Protein 8YNX (pdb70)

Organism: Helicobacter pylori (strain G27) (NCBI:txid563041)

B-factor: mean 69.64, std 24.2, range [38.06, 160.97]

Structure (mmCIF, N/CA/C/O backbone):
data_8YNX
#
_entry.id   8YNX
#
_cell.length_a   112.621
_cell.length_b   112.621
_cell.length_c   128.204
_cell.angle_alpha   90.000
_cell.angle_beta   90.000
_cell.angle_gamma   90.000
#
_symmetry.space_group_name_H-M   'P 41 21 2'
#
loop_
_entity.id
_entity.type
_entity.pdbx_description
1 polymer 'Cag pathogenicity island protein 3'
2 polymer 'Cag pathogenicity island protein T'
3 water water
#
loop_
_atom_site.group_PDB
_atom_site.id
_atom_site.type_symbol
_atom_site.label_atom_id
_atom_site.label_alt_id
_atom_site.label_comp_id
_atom_site.label_asym_id
_atom_site.label_entity_id
_atom_site.label_seq_id
_atom_site.pdbx_PDB_ins_code
_atom_site.Cartn_x
_atom_site.Cartn_y
_atom_site.Cartn_z
_atom_site.occupancy
_atom_site.B_iso_or_equiv
_atom_site.auth_seq_id
_atom_site.auth_comp_id
_atom_site.auth_asym_id
_atom_site.auth_atom_id
_atom_site.pdbx_PDB_model_num
ATOM 1 N N . GLN A 1 40 ? 42.46613 2.99169 24.95132 1.000 123.70620 57 GLN A N 1
ATOM 2 C CA . GLN A 1 40 ? 41.12645 3.42236 25.35605 1.000 124.56795 57 GLN A CA 1
ATOM 3 C C . GLN A 1 40 ? 40.19566 2.25108 25.70553 1.000 114.78376 57 GLN A C 1
ATOM 4 O O . GLN A 1 40 ? 39.56802 2.25793 26.76493 1.000 113.65507 57 GLN A O 1
ATOM 10 N N . ILE A 1 41 ? 40.08862 1.26040 24.82587 1.000 107.75857 58 ILE A N 1
ATOM 11 C CA . ILE A 1 41 ? 39.28079 0.06697 25.07057 1.000 104.35235 58 ILE A CA 1
ATOM 12 C C . ILE A 1 41 ? 40.21322 -1.05746 25.50633 1.000 101.23102 58 ILE A C 1
ATOM 13 O O . ILE A 1 41 ? 41.08583 -1.46102 24.71394 1.000 99.93680 58 ILE A O 1
ATOM 18 N N . PRO A 1 42 ? 40.08222 -1.58479 26.72529 1.000 95.55005 59 PRO A N 1
ATOM 19 C CA . PRO A 1 42 ? 40.90632 -2.72705 27.12963 1.000 93.75044 59 PRO A CA 1
ATOM 20 C C . PRO A 1 42 ? 40.84331 -3.83604 26.09004 1.000 91.60271 59 PRO A C 1
ATOM 21 O O . PRO A 1 42 ? 39.86500 -3.97023 25.35804 1.000 88.53534 59 PRO A O 1
ATOM 25 N N . ASP A 1 43 ? 41.91551 -4.62210 26.01216 1.000 101.74992 60 ASP A N 1
ATOM 26 C CA . ASP A 1 43 ? 42.02944 -5.56648 24.90828 1.000 99.22853 60 ASP A CA 1
ATOM 27 C C . ASP A 1 43 ? 41.06100 -6.73696 25.04589 1.000 97.07675 60 ASP A C 1
ATOM 28 O O . ASP A 1 43 ? 40.58569 -7.25350 24.03047 1.000 95.25188 60 ASP A O 1
ATOM 33 N N . HIS A 1 44 ? 40.73712 -7.16996 26.26919 1.000 87.09707 61 HIS A N 1
ATOM 34 C CA . HIS A 1 44 ? 39.76671 -8.25441 26.36796 1.000 82.14613 61 HIS A CA 1
ATOM 35 C C . HIS A 1 44 ? 38.34408 -7.77840 26.13645 1.000 80.92698 61 HIS A C 1
ATOM 36 O O . HIS A 1 44 ? 37.45260 -8.61282 25.94075 1.000 80.87511 61 HIS A O 1
ATOM 43 N N . LYS A 1 45 ? 38.11144 -6.47057 26.12527 1.000 78.24203 62 LYS A N 1
ATOM 44 C CA . LYS A 1 45 ? 36.77766 -5.95220 25.87660 1.000 73.22035 62 LYS A CA 1
ATOM 45 C C . LYS A 1 45 ? 36.52146 -5.65967 24.40099 1.000 72.14462 62 LYS A C 1
ATOM 46 O O . LYS A 1 45 ? 35.37228 -5.38792 24.03413 1.000 71.22594 62 LYS A O 1
ATOM 52 N N . LYS A 1 46 ? 37.55166 -5.71494 23.55187 1.000 71.27287 63 LYS A N 1
ATOM 53 C CA . LYS A 1 46 ? 37.35621 -5.50659 22.12882 1.000 66.03078 63 LYS A CA 1
ATOM 54 C C . LYS A 1 46 ? 36.52672 -6.64520 21.54557 1.000 65.17420 63 LYS A C 1
ATOM 55 O O . LYS A 1 46 ? 36.68237 -7.80112 21.95144 1.000 66.32413 63 LYS A O 1
ATOM 61 N N . PRO A 1 47 ? 35.65959 -6.35142 20.57154 1.000 63.09157 64 PRO A N 1
ATOM 62 C CA . PRO A 1 47 ? 34.83375 -7.41037 19.97781 1.000 63.78250 64 PRO A CA 1
ATOM 63 C C . PRO A 1 47 ? 35.71318 -8.42155 19.26512 1.000 66.13277 64 PRO A C 1
ATOM 64 O O . PRO A 1 47 ? 36.74744 -8.07655 18.69050 1.000 71.05889 64 PRO A O 1
ATOM 68 N N . GLN A 1 48 ? 35.29944 -9.68104 19.29025 1.000 61.17275 65 GLN A N 1
ATOM 69 C CA . GLN A 1 48 ? 36.17208 -10.71666 18.76745 1.000 65.65914 65 GLN A CA 1
ATOM 70 C C . GLN A 1 48 ? 35.37514 -11.79091 18.03881 1.000 69.54017 65 GLN A C 1
ATOM 71 O O . GLN A 1 48 ? 34.23228 -12.10207 18.39983 1.000 66.20890 65 GLN A O 1
ATOM 77 N N . TYR A 1 49 ? 36.00366 -12.35793 17.00509 1.000 70.96401 66 TYR A N 1
ATOM 78 C CA . TYR A 1 49 ? 35.47007 -13.51734 16.30591 1.000 73.84472 66 TYR A CA 1
ATOM 79 C C . TYR A 1 49 ? 36.03479 -14.78138 16.94873 1.000 77.95373 66 TYR A C 1
ATOM 80 O O . TYR A 1 49 ? 37.10657 -14.75579 17.55975 1.000 81.24414 66 TYR A O 1
ATOM 89 N N . ALA A 1 50 ? 35.32257 -15.89643 16.79785 1.000 77.58098 67 ALA A N 1
ATOM 90 C CA . ALA A 1 50 ? 35.74596 -17.09888 17.50154 1.000 87.15901 67 ALA A CA 1
ATOM 91 C C . ALA A 1 50 ? 35.11530 -18.32533 16.86068 1.000 96.83403 67 ALA A C 1
ATOM 92 O O . ALA A 1 50 ? 33.88472 -18.41584 16.78721 1.000 94.58327 67 ALA A O 1
ATOM 94 N N . SER A 1 51 ? 35.95416 -19.27755 16.43325 1.000 100.38123 68 SER A N 1
ATOM 95 C CA . SER A 1 51 ? 35.49437 -20.39645 15.60465 1.000 105.76868 68 SER A CA 1
ATOM 96 C C . SER A 1 51 ? 34.59671 -21.31564 16.42554 1.000 112.19555 68 SER A C 1
ATOM 97 O O . SER A 1 51 ? 35.06397 -22.11860 17.23730 1.000 111.74839 68 SER A O 1
ATOM 100 N N . VAL A 1 52 ? 33.28775 -21.22298 16.17858 1.000 110.25788 69 VAL A N 1
ATOM 101 C CA . VAL A 1 52 ? 32.30744 -21.94753 16.97840 1.000 107.68463 69 VAL A CA 1
ATOM 102 C C . VAL A 1 52 ? 32.12923 -23.38753 16.54794 1.000 117.45734 69 VAL A C 1
ATOM 103 O O . VAL A 1 52 ? 31.28785 -24.09094 17.11786 1.000 118.90756 69 VAL A O 1
ATOM 107 N N . ASP A 1 53 ? 32.87901 -23.84663 15.56194 1.000 133.99334 70 ASP A N 1
ATOM 108 C CA . ASP A 1 53 ? 32.67732 -25.16996 14.99008 1.000 140.16126 70 ASP A CA 1
ATOM 109 C C . ASP A 1 53 ? 33.80208 -25.40815 13.99907 1.000 143.69431 70 ASP A C 1
ATOM 110 O O . ASP A 1 53 ? 34.68660 -24.56345 13.81837 1.000 139.90833 70 ASP A O 1
ATOM 115 N N . ASP A 1 54 ? 33.76422 -26.57275 13.35752 1.000 143.19029 71 ASP A N 1
ATOM 116 C CA . ASP A 1 54 ? 34.66830 -26.81044 12.24318 1.000 142.50688 71 ASP A CA 1
ATOM 117 C C . ASP A 1 54 ? 34.25591 -26.06533 10.97097 1.000 144.30935 71 ASP A C 1
ATOM 118 O O . ASP A 1 54 ? 34.98168 -26.15036 9.97108 1.000 144.07766 71 ASP A O 1
ATOM 123 N N . THR A 1 55 ? 33.13526 -25.33765 10.97788 1.000 141.51628 72 THR A N 1
ATOM 124 C CA . THR A 1 55 ? 32.80966 -24.46307 9.85706 1.000 133.50386 72 THR A CA 1
ATOM 125 C C . THR A 1 55 ? 33.81655 -23.32697 9.77239 1.000 126.08467 72 THR A C 1
ATOM 126 O O . THR A 1 55 ? 34.38919 -22.89482 10.77803 1.000 125.16358 72 THR A O 1
ATOM 130 N N . LYS A 1 56 ? 34.03373 -22.85040 8.54680 1.000 120.76417 73 LYS A N 1
ATOM 131 C CA . LYS A 1 56 ? 34.82201 -21.64600 8.34606 1.000 117.20781 73 LYS A CA 1
ATOM 132 C C . LYS A 1 56 ? 34.13893 -20.39764 8.91462 1.000 112.58788 73 LYS A C 1
ATOM 133 O O . LYS A 1 56 ? 34.82736 -19.41591 9.21785 1.000 105.49365 73 LYS A O 1
ATOM 139 N N . THR A 1 57 ? 32.81550 -20.41544 9.09705 1.000 111.97542 74 THR A N 1
ATOM 140 C CA . THR A 1 57 ? 32.08888 -19.24309 9.59064 1.000 106.17874 74 THR A CA 1
ATOM 141 C C . THR A 1 57 ? 32.30657 -19.09704 11.09488 1.000 97.65673 74 THR A C 1
ATOM 142 O O . THR A 1 57 ? 31.80141 -19.90030 11.88837 1.000 101.47074 74 THR A O 1
ATOM 146 N N . GLN A 1 58 ? 33.05870 -18.07441 11.48371 1.000 87.99716 75 GLN A N 1
ATOM 147 C CA . GLN A 1 58 ? 33.29217 -17.74927 12.88034 1.000 85.47523 75 GLN A CA 1
ATOM 148 C C . GLN A 1 58 ? 32.13010 -16.90132 13.39324 1.000 81.49196 75 GLN A C 1
ATOM 149 O O . GLN A 1 58 ? 31.34265 -16.36379 12.61288 1.000 85.37439 75 GLN A O 1
ATOM 155 N N . ALA A 1 59 ? 32.00907 -16.78458 14.71249 1.000 80.31549 76 ALA A N 1
ATOM 156 C CA . ALA A 1 59 ? 30.91504 -16.01522 15.28748 1.000 72.47571 76 ALA A CA 1
ATOM 157 C C . ALA A 1 59 ? 31.44515 -14.77895 16.00653 1.000 69.42551 76 ALA A C 1
ATOM 158 O O . ALA A 1 59 ? 32.54104 -14.78805 16.56865 1.000 71.90903 76 ALA A O 1
ATOM 160 N N . LEU A 1 60 ? 30.66336 -13.70432 15.96874 1.000 63.50741 77 LEU A N 1
ATOM 161 C CA . LEU A 1 60 ? 31.08099 -12.43445 16.54266 1.000 63.43327 77 LEU A CA 1
ATOM 162 C C . LEU A 1 60 ? 30.67278 -12.36534 18.01057 1.000 61.39071 77 LEU A C 1
ATOM 163 O O . LEU A 1 60 ? 29.49212 -12.50688 18.33868 1.000 57.34351 77 LEU A O 1
ATOM 168 N N . PHE A 1 61 ? 31.63774 -12.12301 18.89001 1.000 58.70492 78 PHE A N 1
ATOM 169 C CA . PHE A 1 61 ? 31.35430 -11.92299 20.30545 1.000 58.83786 78 PHE A CA 1
ATOM 170 C C . PHE A 1 61 ? 31.64251 -10.47360 20.69128 1.000 62.00193 78 PHE A C 1
ATOM 171 O O . PHE A 1 61 ? 32.80398 -10.06635 20.77370 1.000 62.50360 78 PHE A O 1
ATOM 179 N N . ASP A 1 62 ? 30.58340 -9.69637 20.93005 1.000 60.22657 79 ASP A N 1
ATOM 180 C CA . ASP A 1 62 ? 30.73148 -8.34742 21.45887 1.000 57.01361 79 ASP A CA 1
ATOM 181 C C . ASP A 1 62 ? 30.10909 -8.27326 22.85072 1.000 57.22674 79 ASP A C 1
ATOM 182 O O . ASP A 1 62 ? 29.09526 -7.59842 23.05777 1.000 55.92298 79 ASP A O 1
ATOM 187 N N . ILE A 1 63 ? 30.70057 -8.98098 23.81628 1.000 60.47959 80 ILE A N 1
ATOM 188 C CA . ILE A 1 63 ? 30.04823 -9.11299 25.11374 1.000 56.45685 80 ILE A CA 1
ATOM 189 C C . ILE A 1 63 ? 30.07852 -7.81531 25.89049 1.000 56.42363 80 ILE A C 1
ATOM 190 O O . ILE A 1 63 ? 29.25642 -7.62168 26.79138 1.000 55.80915 80 ILE A O 1
ATOM 195 N N . TYR A 1 64 ? 30.96551 -6.89053 25.53172 1.000 60.02967 81 TYR A N 1
ATOM 196 C CA . TYR A 1 64 ? 31.20403 -5.70893 26.34608 1.000 61.25134 81 TYR A CA 1
ATOM 197 C C . TYR A 1 64 ? 30.59878 -4.43717 25.76421 1.000 57.23308 81 TYR A C 1
ATOM 198 O O . TYR A 1 64 ? 30.89522 -3.34667 26.25908 1.000 57.53375 81 TYR A O 1
ATOM 207 N N . ASP A 1 65 ? 29.74892 -4.55685 24.74520 1.000 60.67741 82 ASP A N 1
ATOM 208 C CA . ASP A 1 65 ? 29.19426 -3.43416 23.97952 1.000 58.91956 82 ASP A CA 1
ATOM 209 C C . ASP A 1 65 ? 30.28712 -2.45277 23.55615 1.000 61.01199 82 ASP A C 1
ATOM 210 O O . ASP A 1 65 ? 30.28197 -1.28352 23.93100 1.000 63.05730 82 ASP A O 1
ATOM 215 N N . THR A 1 66 ? 31.24328 -2.94599 22.76419 1.000 59.44327 83 THR A N 1
ATOM 216 C CA . THR A 1 66 ? 32.33391 -2.10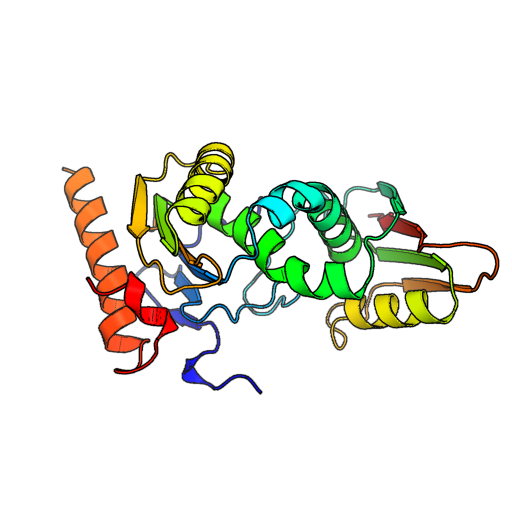485 22.29508 1.000 58.44208 83 THR A CA 1
ATOM 217 C C . THR A 1 66 ? 32.51710 -2.13643 20.78917 1.000 61.19883 83 THR A C 1
ATOM 218 O O . THR A 1 66 ? 33.42620 -1.46442 20.28274 1.000 61.57650 83 THR A O 1
ATOM 222 N N . LEU A 1 67 ? 31.68205 -2.87935 20.06108 1.000 56.23118 84 LEU A N 1
ATOM 223 C CA . LEU A 1 67 ? 31.67783 -2.80651 18.60404 1.000 57.13750 84 LEU A CA 1
ATOM 224 C C . LEU A 1 67 ? 31.09389 -1.47469 18.18004 1.000 53.39930 84 LEU A C 1
ATOM 225 O O . LEU A 1 67 ? 29.88494 -1.25702 18.30277 1.000 53.70845 84 LEU A O 1
ATOM 230 N N . ASN A 1 68 ? 31.93641 -0.58722 17.66973 1.000 54.92289 85 ASN A N 1
ATOM 231 C CA . ASN A 1 68 ? 31.43633 0.67409 17.15116 1.000 54.99220 85 ASN A CA 1
ATOM 232 C C . ASN A 1 68 ? 30.81308 0.46530 15.78408 1.000 54.85441 85 ASN A C 1
ATOM 233 O O . ASN A 1 68 ? 31.33116 -0.27279 14.94360 1.000 57.93434 85 ASN A O 1
ATOM 238 N N . VAL A 1 69 ? 29.69270 1.13356 15.57173 1.000 54.05589 86 VAL A N 1
ATOM 239 C CA . VAL A 1 69 ? 28.89201 0.90330 14.38437 1.000 52.58331 86 VAL A CA 1
ATOM 240 C C . VAL A 1 69 ? 29.60264 1.39752 13.12900 1.000 59.18192 86 VAL A C 1
ATOM 241 O O . VAL A 1 69 ? 29.55725 0.74833 12.07542 1.000 60.93068 86 VAL A O 1
ATOM 245 N N . ASN A 1 70 ? 30.29353 2.53388 13.22368 1.000 61.45420 87 ASN A N 1
ATOM 246 C CA . ASN A 1 70 ? 31.03211 3.09635 12.09785 1.000 61.65120 87 ASN A CA 1
ATOM 247 C C . ASN A 1 70 ? 32.25324 2.26973 11.71017 1.000 65.91507 87 ASN A C 1
ATOM 248 O O . ASN A 1 70 ? 32.81037 2.48525 10.62510 1.000 72.46011 87 ASN A O 1
ATOM 253 N N . ASP A 1 71 ? 32.63954 1.30778 12.54688 1.000 70.12345 88 ASP A N 1
ATOM 254 C CA . ASP A 1 71 ? 33.82142 0.47106 12.34893 1.000 72.78940 88 ASP A CA 1
ATOM 255 C C . ASP A 1 71 ? 33.57358 -0.59504 11.28903 1.000 76.27915 88 ASP A C 1
ATOM 256 O O . ASP A 1 71 ? 32.70868 -1.46391 11.46790 1.000 76.04533 88 ASP A O 1
ATOM 261 N N . LYS A 1 72 ? 34.36226 -0.55893 10.20950 1.000 77.69147 89 LYS A N 1
ATOM 262 C CA . LYS A 1 72 ? 34.23713 -1.54576 9.14384 1.000 79.38739 89 LYS A CA 1
ATOM 263 C C . LYS A 1 72 ? 35.08611 -2.79204 9.38350 1.000 83.11501 89 LYS A C 1
ATOM 264 O O . LYS A 1 72 ? 35.01289 -3.72570 8.57827 1.000 82.80324 89 LYS A O 1
ATOM 270 N N . SER A 1 73 ? 35.86680 -2.83594 10.47336 1.000 83.47761 90 SER A N 1
ATOM 271 C CA . SER A 1 73 ? 36.82671 -3.92162 10.69251 1.000 77.03450 90 SER A CA 1
ATOM 272 C C . SER A 1 73 ? 36.16038 -5.28366 10.61759 1.000 80.41806 90 SER A C 1
ATOM 273 O O . SER A 1 73 ? 36.66410 -6.19970 9.95717 1.000 86.43662 90 SER A O 1
ATOM 276 N N . PHE A 1 74 ? 35.03402 -5.44498 11.30486 1.000 81.30586 91 PHE A N 1
ATOM 277 C CA . PHE A 1 74 ? 34.43785 -6.76212 11.46723 1.000 79.52784 91 PHE A CA 1
ATOM 278 C C . PHE A 1 74 ? 33.40895 -7.08336 10.39790 1.000 81.80919 91 PHE A C 1
ATOM 279 O O . PHE A 1 74 ? 32.65372 -8.05088 10.55370 1.000 79.35589 91 PHE A O 1
ATOM 287 N N . GLY A 1 75 ? 33.36132 -6.30538 9.32409 1.000 80.67028 92 GLY A N 1
ATOM 288 C CA . GLY A 1 75 ? 32.40053 -6.51983 8.26726 1.000 74.96458 92 GLY A CA 1
ATOM 289 C C . GLY A 1 75 ? 31.24499 -5.54182 8.35069 1.000 75.79909 92 GLY A C 1
ATOM 290 O O . GLY A 1 75 ? 31.07781 -4.78681 9.31934 1.000 71.82456 92 GLY A O 1
ATOM 291 N N . ASP A 1 76 ? 30.43027 -5.58896 7.29525 1.000 72.87789 93 ASP A N 1
ATOM 292 C CA . ASP A 1 76 ? 29.33696 -4.64249 7.08022 1.000 75.70551 93 ASP A CA 1
ATOM 293 C C . ASP A 1 76 ? 28.08761 -5.14828 7.79903 1.000 77.26848 93 ASP A C 1
ATOM 294 O O . ASP A 1 76 ? 27.08606 -5.53697 7.19792 1.000 81.63095 93 ASP A O 1
ATOM 299 N N . TRP A 1 77 ? 28.17619 -5.14989 9.12940 1.000 71.98443 94 TRP A N 1
ATOM 300 C CA . TRP A 1 77 ? 27.04862 -5.58862 9.94559 1.000 69.48344 94 TRP A CA 1
ATOM 301 C C . TRP A 1 77 ? 25.89873 -4.60624 9.84255 1.000 70.86368 94 TRP A C 1
ATOM 302 O O . TRP A 1 77 ? 24.73977 -4.99134 9.65930 1.000 75.07711 94 TRP A O 1
ATOM 313 N N . PHE A 1 78 ? 26.21217 -3.33294 9.95629 1.000 68.86353 95 PHE A N 1
ATOM 314 C CA . PHE A 1 78 ? 25.23816 -2.26610 9.95651 1.000 71.81947 95 PHE A CA 1
ATOM 315 C C . PHE A 1 78 ? 25.29476 -1.59930 8.60354 1.000 75.21099 95 PHE A C 1
ATOM 316 O O . PHE A 1 78 ? 26.36327 -1.52636 7.99682 1.000 79.07489 95 PHE A O 1
ATOM 324 N N . GLY A 1 79 ? 24.14248 -1.16459 8.11026 1.000 89.65846 96 GLY A N 1
ATOM 325 C CA . GLY A 1 79 ? 24.05257 -0.67784 6.74622 1.000 93.44312 96 GLY A CA 1
ATOM 326 C C . GLY A 1 79 ? 23.86225 -1.78053 5.72048 1.000 94.64127 96 GLY A C 1
ATOM 327 O O . GLY A 1 79 ? 24.62637 -2.74112 5.68575 1.000 87.24771 96 GLY A O 1
ATOM 328 N N . ASN A 1 80 ? 22.84995 -1.64406 4.87142 1.000 113.79413 97 ASN A N 1
ATOM 329 C CA . ASN A 1 80 ? 22.52154 -2.66665 3.89385 1.000 121.88072 97 ASN A CA 1
ATOM 330 C C . ASN A 1 80 ? 23.33121 -2.44793 2.61459 1.000 115.93226 97 ASN A C 1
ATOM 331 O O . ASN A 1 80 ? 24.12508 -1.51119 2.50003 1.000 111.16481 97 ASN A O 1
ATOM 336 N N . SER A 1 81 ? 23.15295 -3.34129 1.64422 1.000 119.88481 98 SER A N 1
ATOM 337 C CA . SER A 1 81 ? 23.70758 -3.14138 0.31454 1.000 119.03457 98 SER A CA 1
ATOM 338 C C . SER A 1 81 ? 22.60907 -2.81022 -0.69766 1.000 124.14843 98 SER A C 1
ATOM 339 O O . SER A 1 81 ? 22.88720 -2.71011 -1.90267 1.000 117.64494 98 SER A O 1
ATOM 342 N N . ALA A 1 82 ? 21.36156 -2.61989 -0.21985 1.000 133.58475 99 ALA A N 1
ATOM 343 C CA . ALA A 1 82 ? 20.20656 -2.11826 -0.97348 1.000 131.97479 99 ALA A CA 1
ATOM 344 C C . ALA A 1 82 ? 20.26300 -0.61356 -1.21143 1.000 129.44056 99 ALA A C 1
ATOM 345 O O . ALA A 1 82 ? 19.34824 -0.05997 -1.83663 1.000 126.35690 99 ALA A O 1
ATOM 347 N N . LEU A 1 83 ? 21.29897 0.04661 -0.68802 1.000 118.89626 100 LEU A N 1
ATOM 348 C CA . LEU A 1 83 ? 21.59303 1.44327 -0.94703 1.000 103.51843 100 LEU A CA 1
ATOM 349 C C . LEU A 1 83 ? 23.01867 1.65195 -1.41066 1.000 102.07128 100 LEU A C 1
ATOM 350 O O . LEU A 1 83 ? 23.35264 2.76245 -1.82765 1.000 105.24335 100 LEU A O 1
ATOM 355 N N . LYS A 1 84 ? 23.86009 0.62140 -1.35117 1.000 105.42655 101 LYS A N 1
ATOM 356 C CA . LYS A 1 84 ? 25.29753 0.77089 -1.55097 1.000 110.26625 101 LYS A CA 1
ATOM 357 C C . LYS A 1 84 ? 25.62622 1.49070 -2.85424 1.000 113.86642 101 LYS A C 1
ATOM 358 O O . LYS A 1 84 ? 26.46217 2.40217 -2.87341 1.000 111.90903 101 LYS A O 1
ATOM 364 N N . ASP A 1 85 ? 24.96027 1.11935 -3.94863 1.000 122.52420 102 ASP A N 1
ATOM 365 C CA . ASP A 1 85 ? 25.21292 1.74708 -5.23974 1.000 123.29845 102 ASP A CA 1
ATOM 366 C C . ASP A 1 85 ? 23.95654 2.31629 -5.88155 1.000 122.18631 102 ASP A C 1
ATOM 367 O O . ASP A 1 85 ? 24.00832 2.74622 -7.04342 1.000 122.51907 102 ASP A O 1
ATOM 372 N N . LYS A 1 86 ? 22.83315 2.31083 -5.17149 1.000 109.21417 103 LYS A N 1
ATOM 373 C CA . LYS A 1 86 ? 21.66170 3.02535 -5.64271 1.000 97.44792 103 LYS A CA 1
ATOM 374 C C . LYS A 1 86 ? 21.99708 4.50408 -5.73981 1.000 87.90429 103 LYS A C 1
ATOM 375 O O . LYS A 1 86 ? 22.60051 5.07274 -4.82778 1.000 84.10841 103 LYS A O 1
ATOM 381 N N . THR A 1 87 ? 21.66111 5.10585 -6.87783 1.000 86.90705 104 THR A N 1
ATOM 382 C CA . THR A 1 87 ? 21.75399 6.55127 -7.04218 1.000 75.79768 104 THR A CA 1
ATOM 383 C C . THR A 1 87 ? 20.66216 7.23091 -6.23696 1.000 71.67717 104 THR A C 1
ATOM 384 O O . THR A 1 87 ? 19.47790 6.94250 -6.42865 1.000 74.58930 104 THR A O 1
ATOM 388 N N . TYR A 1 88 ? 21.04495 8.13171 -5.33590 1.000 70.12958 105 TYR A N 1
ATOM 389 C CA . TYR A 1 88 ? 20.04316 8.76932 -4.49820 1.000 62.81439 105 TYR A CA 1
ATOM 390 C C . TYR A 1 88 ? 20.49348 10.17365 -4.12206 1.000 61.50208 105 TYR A C 1
ATOM 391 O O . TYR A 1 88 ? 21.65944 10.54093 -4.28086 1.000 62.46815 105 TYR A O 1
ATOM 400 N N . LEU A 1 89 ? 19.52377 10.95291 -3.63671 1.000 57.22417 106 LEU A N 1
ATOM 401 C CA . LEU A 1 89 ? 19.66704 12.36356 -3.26588 1.000 51.28723 106 LEU A CA 1
ATOM 402 C C . LEU A 1 89 ? 18.61757 12.66300 -2.20529 1.000 51.92874 106 LEU A C 1
ATOM 403 O O . LEU A 1 89 ? 17.41834 12.70372 -2.51356 1.000 59.11789 106 LEU A O 1
ATOM 408 N N . TYR A 1 90 ? 19.04589 12.91099 -0.97708 1.000 48.80560 107 TYR A N 1
ATOM 409 C CA . TYR A 1 90 ? 18.08454 13.05653 0.09835 1.000 48.83405 107 TYR A CA 1
ATOM 410 C C . TYR A 1 90 ? 18.51468 14.19067 1.02085 1.000 49.37307 107 TYR A C 1
ATOM 411 O O . TYR A 1 90 ? 19.70854 14.45147 1.18241 1.000 49.86260 107 TYR A O 1
ATOM 420 N N . ALA A 1 91 ? 17.53427 14.90433 1.58156 1.000 54.58678 108 ALA A N 1
ATOM 421 C CA . ALA A 1 91 ? 17.80128 16.06108 2.43536 1.000 53.50901 108 ALA A CA 1
ATOM 422 C C . ALA A 1 91 ? 17.06803 15.90618 3.76072 1.000 55.47316 108 ALA A C 1
ATOM 423 O O . ALA A 1 91 ? 15.85704 15.63362 3.77572 1.000 57.76997 108 ALA A O 1
ATOM 425 N N . MET A 1 92 ? 17.79376 16.09715 4.86838 1.000 46.41118 109 MET A N 1
ATOM 426 C CA . MET A 1 92 ? 17.21151 15.85867 6.17504 1.000 44.66129 109 MET A CA 1
ATOM 427 C C . MET A 1 92 ? 17.76835 16.82831 7.20371 1.000 48.49264 109 MET A C 1
ATOM 428 O O . MET A 1 92 ? 18.89151 17.32100 7.08205 1.000 48.94234 109 MET A O 1
ATOM 433 N N . ASP A 1 93 ? 16.95907 17.07341 8.23052 1.000 55.70008 110 ASP A N 1
ATOM 434 C CA . ASP A 1 93 ? 17.36247 17.79606 9.42773 1.000 56.55140 110 ASP A CA 1
ATOM 435 C C . ASP A 1 93 ? 18.11848 16.87395 10.37694 1.000 58.54226 110 ASP A C 1
ATOM 436 O O . ASP A 1 93 ? 17.58314 15.85247 10.81712 1.000 58.41770 110 ASP A O 1
ATOM 441 N N . LEU A 1 94 ? 19.34870 17.23280 10.71227 1.000 53.33078 111 LEU A N 1
ATOM 442 C CA . LEU A 1 94 ? 20.11026 16.41892 11.64188 1.000 48.81600 111 LEU A CA 1
ATOM 443 C C . LEU A 1 94 ? 19.60478 16.63464 13.06414 1.000 54.28371 111 LEU A C 1
ATOM 444 O O . LEU A 1 94 ? 19.29024 17.75677 13.46875 1.000 56.69375 111 LEU A O 1
ATOM 449 N N . LEU A 1 95 ? 19.51756 15.54507 13.82186 1.000 55.97906 112 LEU A N 1
ATOM 450 C CA . LEU A 1 95 ? 19.30341 15.60439 15.26004 1.000 51.92511 112 LEU A CA 1
ATOM 451 C C . LEU A 1 95 ? 20.33911 16.49148 15.93117 1.000 54.75666 112 LEU A C 1
ATOM 452 O O . LEU A 1 95 ? 21.40989 16.72131 15.36742 1.000 55.22230 112 LEU A O 1
ATOM 457 N N . ASP A 1 96 ? 20.05534 16.97533 17.13734 1.000 64.00577 113 ASP A N 1
ATOM 458 C CA . ASP A 1 96 ? 21.05559 17.74980 17.85181 1.000 63.76699 113 ASP A CA 1
ATOM 459 C C . ASP A 1 96 ? 22.28880 16.89885 18.09283 1.000 62.91262 113 ASP A C 1
ATOM 460 O O . ASP A 1 96 ? 22.19495 15.70461 18.37543 1.000 62.95013 113 ASP A O 1
ATOM 465 N N . TYR A 1 97 ? 23.45424 17.51999 17.96852 1.000 57.78661 114 TYR A N 1
ATOM 466 C CA . TYR A 1 97 ? 24.68420 16.75457 17.83250 1.000 55.00218 114 TYR A CA 1
ATOM 467 C C . TYR A 1 97 ? 24.97067 15.91932 19.07727 1.000 57.97913 114 TYR A C 1
ATOM 468 O O . TYR A 1 97 ? 25.17058 14.70279 18.97771 1.000 57.20200 114 TYR A O 1
ATOM 477 N N . ASN A 1 98 ? 24.99342 16.54316 20.26252 1.000 59.96202 115 ASN A N 1
ATOM 478 C CA . ASN A 1 98 ? 25.26143 15.77133 21.47834 1.000 59.01485 115 ASN A CA 1
ATOM 479 C C . ASN A 1 98 ? 24.24734 14.66160 21.65338 1.000 60.39213 115 ASN A C 1
ATOM 480 O O . ASN A 1 98 ? 24.60534 13.52789 21.99285 1.000 61.02152 115 ASN A O 1
ATOM 485 N N . ASN A 1 99 ? 22.96996 14.98068 21.45230 1.000 62.24378 116 ASN A N 1
ATOM 486 C CA . ASN A 1 99 ? 21.93126 13.97016 21.55797 1.000 60.62303 116 ASN A CA 1
ATOM 487 C C . ASN A 1 99 ? 22.19803 12.83213 20.59128 1.000 56.59114 116 ASN A C 1
ATOM 488 O O . ASN A 1 99 ? 22.19777 11.65970 20.98544 1.000 55.66037 116 ASN A O 1
ATOM 493 N N . TYR A 1 100 ? 22.49377 13.16593 19.33090 1.000 56.11103 117 TYR A N 1
ATOM 494 C CA . TYR A 1 100 ? 22.76367 12.13803 18.32775 1.000 52.95965 117 TYR A CA 1
ATOM 495 C C . TYR A 1 100 ? 23.93702 11.25426 18.73606 1.000 49.77942 117 TYR A C 1
ATOM 496 O O . TYR A 1 100 ? 23.86640 10.02788 18.61642 1.000 44.23883 117 TYR A O 1
ATOM 505 N N . LEU A 1 101 ? 25.02252 11.86791 19.22794 1.000 50.06299 118 LEU A N 1
ATOM 506 C CA . LEU A 1 101 ? 26.22890 11.12292 19.57967 1.000 48.69065 118 LEU A CA 1
ATOM 507 C C . LEU A 1 101 ? 25.93027 10.01975 20.57271 1.000 52.24627 118 LEU A C 1
ATOM 508 O O . LEU A 1 101 ? 26.47257 8.90758 20.47241 1.000 52.25067 118 LEU A O 1
ATOM 513 N N . SER A 1 102 ? 25.08993 10.31582 21.55658 1.000 48.18776 119 SER A N 1
ATOM 514 C CA . SER A 1 102 ? 24.93060 9.41799 22.67863 1.000 44.95623 119 SER A CA 1
ATOM 515 C C . SER A 1 102 ? 23.93678 8.30216 22.41288 1.000 44.95777 119 SER A C 1
ATOM 516 O O . SER A 1 102 ? 23.77359 7.43553 23.28189 1.000 49.06972 119 SER A O 1
ATOM 519 N N . ILE A 1 103 ? 23.26048 8.29526 21.26137 1.000 45.34421 120 ILE A N 1
ATOM 520 C CA . ILE A 1 103 ? 22.29962 7.24666 20.94538 1.000 44.11028 120 ILE A CA 1
ATOM 521 C C . ILE A 1 103 ? 22.55690 6.58601 19.61139 1.000 39.78201 120 ILE A C 1
ATOM 522 O O . ILE A 1 103 ? 21.89556 5.60662 19.29095 1.000 39.03004 120 ILE A O 1
ATOM 527 N N . GLU A 1 104 ? 23.51716 7.07441 18.81866 1.000 42.54816 121 GLU A N 1
ATOM 528 C CA . GLU A 1 104 ? 23.74079 6.50279 17.49346 1.000 41.70481 121 GLU A CA 1
ATOM 529 C C . GLU A 1 104 ? 24.13429 5.03293 17.59060 1.000 47.62282 121 GLU A C 1
ATOM 530 O O . GLU A 1 104 ? 23.50580 4.17025 16.95900 1.000 46.76708 121 GLU A O 1
ATOM 536 N N . ASN A 1 105 ? 25.18092 4.72265 18.37950 1.000 47.92849 122 ASN A N 1
ATOM 537 C CA . ASN A 1 105 ? 25.61829 3.33064 18.49011 1.000 45.00921 122 ASN A CA 1
ATOM 538 C C . ASN A 1 105 ? 24.53205 2.41992 19.04027 1.000 46.60147 122 ASN A C 1
ATOM 539 O O . ASN A 1 105 ? 24.27940 1.36439 18.42965 1.000 50.07956 122 ASN A O 1
ATOM 544 N N . PRO A 1 106 ? 23.88146 2.72075 20.17672 1.000 45.04473 123 PRO A N 1
ATOM 545 C CA . PRO A 1 106 ? 22.88202 1.77482 20.68567 1.000 40.78170 123 PRO A CA 1
ATOM 546 C C . PRO A 1 106 ? 21.78669 1.53375 19.67599 1.000 44.20247 123 PRO A C 1
ATOM 547 O O . PRO A 1 106 ? 21.44009 0.37805 19.42092 1.000 47.00294 123 PRO A O 1
ATOM 551 N N . ILE A 1 107 ? 21.25514 2.60594 19.06960 1.000 42.83502 124 ILE A N 1
ATOM 552 C CA . ILE A 1 107 ? 20.08826 2.4872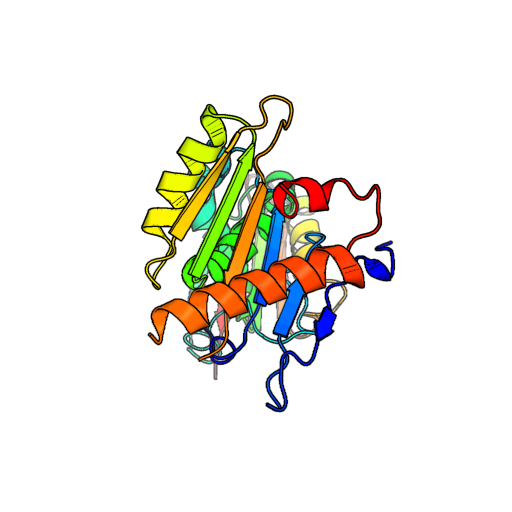7 18.20140 1.000 43.79085 124 ILE A CA 1
ATOM 553 C C . ILE A 1 107 ? 20.43876 1.71712 16.93055 1.000 49.08213 124 ILE A C 1
ATOM 554 O O . ILE A 1 107 ? 19.67282 0.85435 16.47594 1.000 48.80799 124 ILE A O 1
ATOM 559 N N . ILE A 1 108 ? 21.60591 1.99169 16.34541 1.000 48.58432 125 ILE A N 1
ATOM 560 C CA . ILE A 1 108 ? 21.96865 1.29839 15.11468 1.000 53.74180 125 ILE A CA 1
ATOM 561 C C . ILE A 1 108 ? 22.28512 -0.16471 15.40293 1.000 55.14714 125 ILE A C 1
ATOM 562 O O . ILE A 1 108 ? 21.81654 -1.06833 14.69877 1.000 59.66181 125 ILE A O 1
ATOM 567 N N . LYS A 1 109 ? 23.08603 -0.41974 16.44300 1.000 51.19927 126 LYS A N 1
ATOM 568 C CA . LYS A 1 109 ? 23.45488 -1.79233 16.77343 1.000 50.99818 126 LYS A CA 1
ATOM 569 C C . LYS A 1 109 ? 22.22590 -2.62351 17.14788 1.000 51.36344 126 LYS A C 1
ATOM 570 O O . LYS A 1 109 ? 22.04756 -3.73312 16.64233 1.000 53.58695 126 LYS A O 1
ATOM 576 N N . THR A 1 110 ? 21.37704 -2.10678 18.04733 1.000 47.99175 127 THR A N 1
ATOM 577 C CA . THR A 1 110 ? 20.11886 -2.76499 18.39017 1.000 43.54924 127 THR A CA 1
ATOM 578 C C . THR A 1 110 ? 19.32473 -3.13863 17.15776 1.000 50.15905 127 THR A C 1
ATOM 579 O O . THR A 1 110 ? 18.74861 -4.22716 17.07784 1.000 50.33649 127 THR A O 1
ATOM 583 N N . ARG A 1 111 ? 19.25614 -2.23521 16.19120 1.000 56.27761 128 ARG A N 1
ATOM 584 C CA . ARG A 1 111 ? 18.36186 -2.46575 15.07008 1.000 56.49774 128 ARG A CA 1
ATOM 585 C C . ARG A 1 111 ? 18.88284 -3.59309 14.18546 1.000 59.05786 128 ARG A C 1
ATOM 586 O O . ARG A 1 111 ? 18.11836 -4.46236 13.76356 1.000 57.88503 128 ARG A O 1
ATOM 594 N N . ALA A 1 112 ? 20.18558 -3.61155 13.91836 1.000 62.17724 129 ALA A N 1
ATOM 595 C CA . ALA A 1 112 ? 20.77458 -4.70750 13.16386 1.000 62.03769 129 ALA A CA 1
ATOM 596 C C . ALA A 1 112 ? 20.68838 -6.01263 13.93796 1.000 56.57539 129 ALA A C 1
ATOM 597 O O . ALA A 1 112 ? 20.06687 -6.97681 13.48162 1.000 64.15852 129 ALA A O 1
ATOM 599 N N . MET A 1 113 ? 21.29877 -6.05718 15.12712 1.000 54.68960 130 MET A N 1
ATOM 600 C CA . MET A 1 113 ? 21.40681 -7.30501 15.88767 1.000 50.80846 130 MET A CA 1
ATOM 601 C C . MET A 1 113 ? 20.03453 -7.81320 16.32001 1.000 49.83302 130 MET A C 1
ATOM 602 O O . MET A 1 113 ? 19.72633 -8.99914 16.17758 1.000 53.91379 130 MET A O 1
ATOM 607 N N . GLY A 1 114 ? 19.20699 -6.93539 16.88381 1.000 48.37788 131 GLY A N 1
ATOM 608 C CA . GLY A 1 114 ? 17.90808 -7.34870 17.37120 1.000 48.51956 131 GLY A CA 1
ATOM 609 C C . GLY A 1 114 ? 16.93644 -7.78882 16.29774 1.000 50.64514 131 GLY A C 1
ATOM 610 O O . GLY A 1 114 ? 15.95500 -8.46288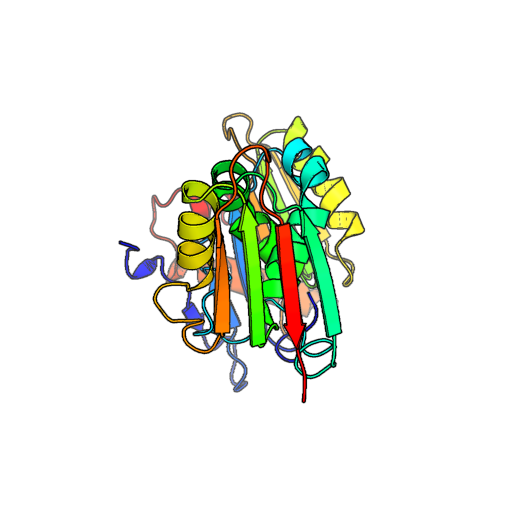 16.61468 1.000 48.26421 131 GLY A O 1
ATOM 611 N N . THR A 1 115 ? 17.17278 -7.42298 15.03539 1.000 55.92880 132 THR A N 1
ATOM 612 C CA . THR A 1 115 ? 16.28597 -7.89776 13.97540 1.000 54.06534 132 THR A CA 1
ATOM 613 C C . THR A 1 115 ? 16.44400 -9.39046 13.73095 1.000 57.20692 132 THR A C 1
ATOM 614 O O . THR A 1 115 ? 15.45356 -10.07315 13.45101 1.000 56.81387 132 THR A O 1
ATOM 618 N N . TYR A 1 116 ? 17.65583 -9.92805 13.90190 1.000 58.44726 133 TYR A N 1
ATOM 619 C CA . TYR A 1 116 ? 17.97380 -11.27973 13.46391 1.000 54.77496 133 TYR A CA 1
ATOM 620 C C . TYR A 1 116 ? 18.22271 -12.27615 14.59232 1.000 55.12427 133 TYR A C 1
ATOM 621 O O . TYR A 1 116 ? 18.33543 -13.47483 14.32056 1.000 58.88421 133 TYR A O 1
ATOM 630 N N . ALA A 1 117 ? 18.25629 -11.83205 15.84121 1.000 49.98823 134 ALA A N 1
ATOM 631 C CA . ALA A 1 117 ? 18.58542 -12.71018 16.95161 1.000 49.78988 134 ALA A CA 1
ATOM 632 C C . ALA A 1 117 ? 17.52000 -13.79339 17.15182 1.000 53.05665 134 ALA A C 1
ATOM 633 O O . ALA A 1 117 ? 16.35550 -13.62358 16.77037 1.000 53.69942 134 ALA A O 1
ATOM 635 N N . ASP A 1 118 ? 17.93798 -14.93282 17.74382 1.000 48.26350 135 ASP A N 1
ATOM 636 C CA . ASP A 1 118 ? 17.00927 -15.98922 18.14605 1.000 48.10695 135 ASP A CA 1
ATOM 637 C C . ASP A 1 118 ? 16.71568 -15.98697 19.63394 1.000 48.52915 135 ASP A C 1
ATOM 638 O O . ASP A 1 118 ? 15.76253 -16.65309 20.06653 1.000 51.38621 135 ASP A O 1
ATOM 643 N N . LEU A 1 119 ? 17.55758 -15.33053 20.42497 1.000 46.50137 136 LEU A N 1
ATOM 644 C CA . LEU A 1 119 ? 17.32104 -15.16466 21.84488 1.000 46.14695 136 LEU A CA 1
ATOM 645 C C . LEU A 1 119 ? 17.63224 -13.71601 22.14916 1.000 43.85445 136 LEU A C 1
ATOM 646 O O . LEU A 1 119 ? 18.67862 -13.21004 21.73254 1.000 41.21868 136 LEU A O 1
ATOM 651 N N . ILE A 1 120 ? 16.70851 -13.04705 22.82957 1.000 43.88246 137 ILE A N 1
ATOM 652 C CA . ILE A 1 120 ? 16.91187 -11.69159 23.32437 1.000 44.26888 137 ILE A CA 1
ATOM 653 C C . ILE A 1 120 ? 16.67293 -11.67223 24.82645 1.000 44.42647 137 ILE A C 1
ATOM 654 O O . ILE A 1 120 ? 15.61073 -12.09909 25.29815 1.000 46.67265 137 ILE A O 1
ATOM 659 N N . ILE A 1 121 ? 17.66250 -11.19234 25.57344 1.000 39.57169 138 ILE A N 1
ATOM 660 C CA . ILE A 1 121 ? 17.53064 -10.95236 27.00233 1.000 44.04215 138 ILE A CA 1
ATOM 661 C C . ILE A 1 121 ? 17.49672 -9.44878 27.22619 1.000 45.83592 138 ILE A C 1
ATOM 662 O O . ILE A 1 121 ? 18.33264 -8.71970 26.68129 1.000 48.30555 138 ILE A O 1
ATOM 667 N N . ILE A 1 122 ? 16.54349 -8.97434 28.01926 1.000 42.85018 139 ILE A N 1
ATOM 668 C CA . ILE A 1 122 ? 16.48929 -7.55952 28.36626 1.000 44.42165 139 ILE A CA 1
ATOM 669 C C . ILE A 1 122 ? 16.58948 -7.46494 29.87084 1.000 46.08597 139 ILE A C 1
ATOM 670 O O . ILE A 1 122 ? 15.80361 -8.09091 30.59061 1.000 45.39208 139 ILE A O 1
ATOM 675 N N . THR A 1 123 ? 17.57256 -6.71155 30.34218 1.000 47.73788 140 THR A N 1
ATOM 676 C CA . THR A 1 123 ? 17.93963 -6.66618 31.74945 1.000 49.21459 140 THR A CA 1
ATOM 677 C C . THR A 1 123 ? 17.79662 -5.22638 32.20848 1.000 51.30879 140 THR A C 1
ATOM 678 O O . THR A 1 123 ? 18.25735 -4.30647 31.52112 1.000 52.14401 140 THR A O 1
ATOM 682 N N . GLY A 1 124 ? 17.14668 -5.02818 33.34034 1.000 48.23406 141 GLY A N 1
ATOM 683 C CA . GLY A 1 124 ? 16.97834 -3.69871 33.87467 1.000 49.66570 141 GLY A CA 1
ATOM 684 C C . GLY A 1 124 ? 15.67567 -3.60516 34.63273 1.000 51.95180 141 GLY A C 1
ATOM 685 O O . GLY A 1 124 ? 15.09569 -4.61569 35.00175 1.000 51.76751 141 GLY A O 1
ATOM 686 N N . SER A 1 125 ? 15.25608 -2.36471 34.86192 1.000 53.12287 142 SER A N 1
ATOM 687 C CA . SER A 1 125 ? 14.02471 -2.06672 35.57052 1.000 51.33525 142 SER A CA 1
ATOM 688 C C . SER A 1 125 ? 12.81480 -2.66990 34.86763 1.000 56.98063 142 SER A C 1
ATOM 689 O O . SER A 1 125 ? 12.84538 -2.96598 33.66760 1.000 57.56377 142 SER A O 1
ATOM 692 N N . LEU A 1 126 ? 11.72397 -2.84272 35.63060 1.000 59.17016 143 LEU A N 1
ATOM 693 C CA . LEU A 1 126 ? 10.48948 -3.36424 35.04241 1.000 53.20949 143 LEU A CA 1
ATOM 694 C C . LEU A 1 126 ? 9.96965 -2.40825 33.97708 1.000 56.80318 143 LEU A C 1
ATOM 695 O O . LEU A 1 126 ? 9.60920 -2.81902 32.86785 1.000 54.31758 143 LEU A O 1
ATOM 700 N N . GLU A 1 127 ? 9.98620 -1.11229 34.29038 1.000 63.64985 144 GLU A N 1
ATOM 701 C CA . GLU A 1 127 ? 9.52188 -0.07539 33.37418 1.000 65.65697 144 GLU A CA 1
ATOM 702 C C . GLU A 1 127 ? 10.24154 -0.13873 32.03010 1.000 65.00915 144 GLU A C 1
ATOM 703 O O . GLU A 1 127 ? 9.62597 0.07504 30.97993 1.000 68.15981 144 GLU A O 1
ATOM 709 N N . GLN A 1 128 ? 11.53268 -0.48052 32.04217 1.000 58.87960 145 GLN A N 1
ATOM 710 C CA . GLN A 1 128 ? 12.41581 -0.45479 30.87468 1.000 55.32330 145 GLN A CA 1
ATOM 711 C C . GLN A 1 128 ? 12.39797 -1.74405 30.06776 1.000 50.16159 145 GLN A C 1
ATOM 712 O O . GLN A 1 128 ? 12.28591 -1.69974 28.84110 1.000 47.58144 145 GLN A O 1
ATOM 718 N N . VAL A 1 129 ? 12.55192 -2.89363 30.73013 1.000 50.82201 146 VAL A N 1
ATOM 719 C CA . VAL A 1 129 ? 12.48534 -4.16190 30.01083 1.000 47.23010 146 VAL A CA 1
ATOM 720 C C . VAL A 1 129 ? 11.12888 -4.31939 29.33707 1.000 48.90227 146 VAL A C 1
ATOM 721 O O . VAL A 1 129 ? 11.02947 -4.87285 28.23446 1.000 48.38265 146 VAL A O 1
ATOM 725 N N . ASN A 1 130 ? 10.06967 -3.80103 29.95498 1.000 52.50365 147 ASN A N 1
ATOM 726 C CA . ASN A 1 130 ? 8.77326 -3.81058 29.29422 1.000 48.71892 147 ASN A CA 1
ATOM 727 C C . ASN A 1 130 ? 8.79836 -2.92632 28.06058 1.000 48.23503 147 ASN A C 1
ATOM 728 O O . ASN A 1 130 ? 8.40463 -3.36044 26.97346 1.000 47.06262 147 ASN A O 1
ATOM 733 N N . GLY A 1 131 ? 9.28050 -1.68148 28.21512 1.000 51.88124 148 GLY A N 1
ATOM 734 C CA . GLY A 1 131 ? 9.34783 -0.76445 27.08832 1.000 47.48113 148 GLY A CA 1
ATOM 735 C C . GLY A 1 131 ? 10.10530 -1.34357 25.91473 1.000 45.91842 148 GLY A C 1
ATOM 736 O O . GLY A 1 131 ? 9.68237 -1.21614 24.76427 1.000 46.03376 148 GLY A O 1
ATOM 737 N N . TYR A 1 132 ? 11.22056 -2.02013 26.19333 1.000 48.73703 149 TYR A N 1
ATOM 738 C CA . TYR A 1 132 ? 12.04889 -2.59004 25.13983 1.000 46.40267 149 TYR A CA 1
ATOM 739 C C . TYR A 1 132 ? 11.55306 -3.94805 24.66936 1.000 48.25822 149 TYR A C 1
ATOM 740 O O . TYR A 1 132 ? 11.88922 -4.35435 23.54756 1.000 47.53717 149 TYR A O 1
ATOM 749 N N . TYR A 1 133 ? 10.77208 -4.66848 25.48516 1.000 47.04651 150 TYR A N 1
ATOM 750 C CA . TYR A 1 133 ? 10.18550 -5.88824 24.95646 1.000 44.16439 150 TYR A CA 1
ATOM 751 C C . TYR A 1 133 ? 9.23600 -5.55595 23.82688 1.000 46.01786 150 TYR A C 1
ATOM 752 O O . TYR A 1 133 ? 9.24396 -6.21770 22.78733 1.000 50.17575 150 TYR A O 1
ATOM 761 N N . ASN A 1 134 ? 8.42104 -4.52436 23.99756 1.000 48.06643 151 ASN A N 1
ATOM 762 C CA . ASN A 1 134 ? 7.51546 -4.16153 22.91834 1.000 49.75630 151 ASN A CA 1
ATOM 763 C C . ASN A 1 134 ? 8.28271 -3.64140 21.70422 1.000 50.74790 151 ASN A C 1
ATOM 764 O O . ASN A 1 134 ? 7.91105 -3.94151 20.55838 1.000 48.45962 151 ASN A O 1
ATOM 769 N N . ILE A 1 135 ? 9.37574 -2.89407 21.93442 1.000 49.42785 152 ILE A N 1
ATOM 770 C CA . ILE A 1 135 ? 10.17234 -2.37869 20.82130 1.000 46.89851 152 ILE A CA 1
ATOM 771 C C . ILE A 1 135 ? 10.78479 -3.52394 20.03741 1.000 47.31995 152 ILE A C 1
ATOM 772 O O . ILE A 1 135 ? 10.75762 -3.54007 18.80182 1.000 50.64337 152 ILE A O 1
ATOM 777 N N . LEU A 1 136 ? 11.32756 -4.50701 20.74780 1.000 45.76248 153 LEU A N 1
ATOM 778 C CA . LEU A 1 136 ? 12.11362 -5.55003 20.10703 1.000 46.61064 153 LEU A CA 1
ATOM 779 C C . LEU A 1 136 ? 11.24984 -6.69473 19.57774 1.000 49.82624 153 LEU A C 1
ATOM 780 O O . LEU A 1 136 ? 11.58203 -7.25721 18.53098 1.000 50.68565 153 LEU A O 1
ATOM 785 N N . LYS A 1 137 ? 10.15584 -7.07274 20.27265 1.000 49.63339 154 LYS A N 1
ATOM 786 C CA . LYS A 1 137 ? 9.20573 -8.02397 19.68457 1.000 45.86868 154 LYS A CA 1
ATOM 787 C C . LYS A 1 137 ? 8.80702 -7.56206 18.29498 1.000 49.28746 154 LYS A C 1
ATOM 788 O O . LYS A 1 137 ? 8.79762 -8.35507 17.33977 1.000 53.13577 154 LYS A O 1
ATOM 794 N N . ALA A 1 138 ? 8.49665 -6.26818 18.16624 1.000 45.90686 155 ALA A N 1
ATOM 795 C CA . ALA A 1 138 ? 8.17658 -5.68902 16.87091 1.000 49.17717 155 ALA A CA 1
ATOM 796 C C . ALA A 1 138 ? 9.33757 -5.84474 15.90081 1.000 54.11683 155 ALA A C 1
ATOM 797 O O . ALA A 1 138 ? 9.17604 -6.35611 14.78387 1.000 58.48679 155 ALA A O 1
ATOM 799 N N . LEU A 1 139 ? 10.52764 -5.42427 16.32923 1.000 53.33158 156 LEU A N 1
ATOM 800 C CA . LEU A 1 139 ? 11.67923 -5.36364 15.43964 1.000 49.64187 156 LEU A CA 1
ATOM 801 C C . LEU A 1 139 ? 12.07200 -6.74803 14.92992 1.000 49.59868 156 LEU A C 1
ATOM 802 O O . LEU A 1 139 ? 12.41037 -6.89848 13.75361 1.000 52.44970 156 LEU A O 1
ATOM 807 N N . ASN A 1 140 ? 12.01027 -7.77049 15.79482 1.000 50.64509 157 ASN A N 1
ATOM 808 C CA . ASN A 1 140 ? 12.58848 -9.08619 15.51412 1.000 50.32017 157 ASN A CA 1
ATOM 809 C C . ASN A 1 140 ? 11.84321 -9.84300 14.42397 1.000 57.21702 157 ASN A C 1
ATOM 810 O O . ASN A 1 140 ? 10.63129 -10.07334 14.51534 1.000 59.52517 157 ASN A O 1
ATOM 815 N N . LYS A 1 141 ? 12.61201 -10.30568 13.44024 1.000 58.38528 158 LYS A N 1
ATOM 816 C CA . LYS A 1 141 ? 12.14063 -10.91845 12.20834 1.000 59.52611 158 LYS A CA 1
ATOM 817 C C . LYS A 1 141 ? 12.42633 -12.42574 12.20159 1.000 62.24880 158 LYS A C 1
ATOM 818 O O . LYS A 1 141 ? 12.25030 -13.08177 11.16412 1.000 65.73617 158 LYS A O 1
ATOM 824 N N . ARG A 1 142 ? 12.88805 -12.99100 13.34113 1.000 57.32830 159 ARG A N 1
ATOM 825 C CA . ARG A 1 142 ? 13.25687 -14.40186 13.43307 1.000 58.64032 159 ARG A CA 1
ATOM 826 C C . ARG A 1 142 ? 12.60685 -15.08975 14.63006 1.000 59.63129 159 ARG A C 1
ATOM 827 O O . ARG A 1 142 ? 13.16019 -16.07351 15.13710 1.000 60.07789 159 ARG A O 1
ATOM 835 N N . ASN A 1 143 ? 11.45427 -14.60201 15.09822 1.000 58.01371 160 ASN A N 1
ATOM 836 C CA . ASN A 1 143 ? 10.71956 -15.22869 16.20854 1.000 60.04805 160 ASN A CA 1
ATOM 837 C C . ASN A 1 143 ? 11.59255 -15.54495 17.41090 1.000 57.04406 160 ASN A C 1
ATOM 838 O O . ASN A 1 143 ? 11.63163 -16.67654 17.89105 1.000 56.85916 160 ASN A O 1
ATOM 843 N N . ALA A 1 144 ? 12.28174 -14.53262 17.91264 1.000 54.51960 161 ALA A N 1
ATOM 844 C CA . ALA A 1 144 ? 13.19236 -14.76924 19.01314 1.000 48.14768 161 ALA A CA 1
ATOM 845 C C . ALA A 1 144 ? 12.39470 -15.09222 20.26144 1.000 49.87411 161 ALA A C 1
ATOM 846 O O . ALA A 1 144 ? 11.21119 -14.75199 20.36526 1.000 54.00142 161 ALA A O 1
ATOM 848 N N . LYS A 1 145 ? 13.03580 -15.82138 21.17623 1.000 46.87196 162 LYS A N 1
ATOM 849 C CA . LYS A 1 145 ? 12.51886 -16.00769 22.52225 1.000 45.48484 162 LYS A CA 1
ATOM 850 C C . LYS A 1 145 ? 12.98517 -14.84267 23.36514 1.000 47.53257 162 LYS A C 1
ATOM 851 O O . LYS A 1 145 ? 14.15859 -14.45544 23.30217 1.000 46.06469 162 LYS A O 1
ATOM 857 N N . PHE A 1 146 ? 12.07843 -14.28308 24.16171 1.000 46.55624 163 PHE A N 1
ATOM 858 C CA . PHE A 1 146 ? 12.42898 -13.16139 25.02631 1.000 45.72446 163 PHE A CA 1
ATOM 859 C C . PHE A 1 146 ? 12.51668 -13.60711 26.47920 1.000 44.65297 163 PHE A C 1
ATOM 860 O O . PHE A 1 146 ? 11.61756 -14.28794 26.98937 1.000 44.92944 163 PHE A O 1
ATOM 868 N N . VAL A 1 147 ? 13.60383 -13.22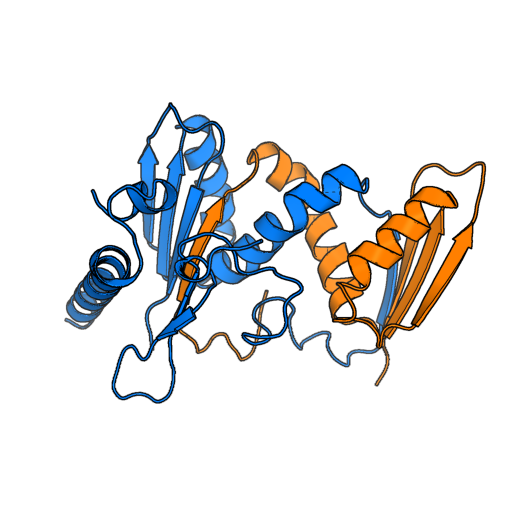401 27.13788 1.000 42.02879 164 VAL A N 1
ATOM 869 C CA . VAL A 1 147 ? 13.74707 -13.38722 28.57861 1.000 44.79180 164 VAL A CA 1
ATOM 870 C C . VAL A 1 147 ? 13.96784 -12.00679 29.19057 1.000 44.91299 164 VAL A C 1
ATOM 871 O O . VAL A 1 147 ? 14.90521 -11.29161 28.80468 1.000 46.70291 164 VAL A O 1
ATOM 875 N N . LEU A 1 148 ? 13.11085 -11.63002 30.13867 1.000 40.22806 165 LEU A N 1
ATOM 876 C CA . LEU A 1 148 ? 13.21307 -10.33920 30.81718 1.000 42.60815 165 LEU A CA 1
ATOM 877 C C . LEU A 1 148 ? 13.80276 -10.55287 32.21104 1.000 43.42131 165 LEU A C 1
ATOM 878 O O . LEU A 1 148 ? 13.17758 -11.18502 33.07006 1.000 45.38810 165 LEU A O 1
ATOM 883 N N . LYS A 1 149 ? 15.00522 -10.03808 32.43817 1.000 45.14156 166 LYS A N 1
ATOM 884 C CA . LYS A 1 149 ? 15.68515 -10.19068 33.71920 1.000 43.15490 166 LYS A CA 1
ATOM 885 C C . LYS A 1 149 ? 15.57496 -8.86439 34.45847 1.000 46.74429 166 LYS A C 1
ATOM 886 O O . LYS A 1 149 ? 16.12667 -7.85331 34.01184 1.000 47.92042 166 LYS A O 1
ATOM 892 N N . ILE A 1 150 ? 14.83722 -8.86814 35.57304 1.000 47.55848 167 ILE A N 1
ATOM 893 C CA . ILE A 1 150 ? 14.52646 -7.64612 36.31048 1.000 45.32607 167 ILE A CA 1
ATOM 894 C C . ILE A 1 150 ? 15.68448 -7.31009 37.23285 1.000 47.57495 167 ILE A C 1
ATOM 895 O O . ILE A 1 150 ? 16.12162 -8.15236 38.02468 1.000 48.22742 167 ILE A O 1
ATOM 900 N N . ASN A 1 151 ? 16.19436 -6.08221 37.11634 1.000 47.63528 168 ASN A N 1
ATOM 901 C CA . ASN A 1 151 ? 17.21444 -5.54575 38.01685 1.000 50.79631 168 ASN A CA 1
ATOM 902 C C . ASN A 1 151 ? 16.83642 -4.09544 38.27927 1.000 60.52133 168 ASN A C 1
ATOM 903 O O . ASN A 1 151 ? 17.09469 -3.22923 37.43957 1.000 62.95938 168 ASN A O 1
ATOM 908 N N . GLU A 1 152 ? 16.24758 -3.81544 39.43672 1.000 68.42463 169 GLU A N 1
ATOM 909 C CA . GLU A 1 152 ? 15.78037 -2.45082 39.61275 1.000 69.95932 169 GLU A CA 1
ATOM 910 C C . GLU A 1 152 ? 16.89033 -1.46954 39.96962 1.000 70.69384 169 GLU A C 1
ATOM 911 O O . GLU A 1 152 ? 16.59320 -0.28352 40.09989 1.000 72.54945 169 GLU A O 1
ATOM 917 N N . ASN A 1 153 ? 18.14839 -1.90823 40.10709 1.000 63.90165 170 ASN A N 1
ATOM 918 C CA . ASN A 1 153 ? 19.26638 -0.99514 40.34477 1.000 66.35903 170 ASN A CA 1
ATOM 919 C C . ASN A 1 153 ? 19.93247 -0.50283 39.06898 1.000 70.95229 170 ASN A C 1
ATOM 920 O O . ASN A 1 153 ? 20.87161 0.29820 39.15113 1.000 67.96241 170 ASN A O 1
ATOM 925 N N . MET A 1 154 ? 19.51315 -0.99344 37.90442 1.000 68.76021 171 MET A N 1
ATOM 926 C CA . MET A 1 154 ? 20.16372 -0.64213 36.65406 1.000 64.03993 171 MET A CA 1
ATOM 927 C C . MET A 1 154 ? 19.48584 0.59145 36.07669 1.000 69.49900 171 MET A C 1
ATOM 928 O O . MET A 1 154 ? 18.33469 0.49140 35.60325 1.000 66.70747 171 MET A O 1
ATOM 933 N N . PRO A 1 155 ? 20.14911 1.75276 36.06381 1.000 67.62985 172 PRO A N 1
ATOM 934 C CA . PRO A 1 155 ? 19.48355 2.96876 35.57795 1.000 68.29631 172 PRO A CA 1
ATOM 935 C C . PRO A 1 155 ? 19.14707 2.92945 34.08575 1.000 73.41130 172 PRO A C 1
ATOM 936 O O . PRO A 1 155 ? 18.22645 3.65451 33.66687 1.000 72.37047 172 PRO A O 1
ATOM 940 N N . TYR A 1 156 ? 19.83944 2.10000 33.27991 1.000 67.62945 173 TYR A N 1
ATOM 941 C CA . TYR A 1 156 ? 19.51453 1.90564 31.87058 1.000 61.15915 173 TYR A CA 1
ATOM 942 C C . TYR A 1 156 ? 19.43232 0.41943 31.58912 1.000 55.07889 173 TYR A C 1
ATOM 943 O O . TYR A 1 156 ? 20.19792 -0.35441 32.15846 1.000 53.32917 173 TYR A O 1
ATOM 952 N N . ALA A 1 157 ? 18.50013 0.02235 30.72140 1.000 56.22218 174 ALA A N 1
ATOM 953 C CA . ALA A 1 157 ? 18.33109 -1.39622 30.41510 1.000 48.35774 174 ALA A CA 1
ATOM 954 C C . ALA A 1 157 ? 19.51331 -1.91283 29.61111 1.000 48.14345 174 ALA A C 1
ATOM 955 O O . ALA A 1 157 ? 20.30491 -1.14714 29.05459 1.000 49.35434 174 ALA A O 1
ATOM 957 N N . GLN A 1 158 ? 19.62363 -3.23479 29.53833 1.000 47.00658 175 GLN A N 1
ATOM 958 C CA . GLN A 1 158 ? 20.69406 -3.85948 28.77412 1.000 43.89136 175 GLN A CA 1
ATOM 959 C C . GLN A 1 158 ? 20.14563 -5.03115 27.98338 1.000 46.35225 175 GLN A C 1
ATOM 960 O O . GLN A 1 158 ? 19.63045 -5.99444 28.56491 1.000 47.11871 175 GLN A O 1
ATOM 966 N N . ALA A 1 159 ? 20.28091 -4.96545 26.66525 1.000 45.55344 176 ALA A N 1
ATOM 967 C CA . ALA A 1 159 ? 19.86523 -6.06410 25.80860 1.000 44.18144 176 ALA A CA 1
ATOM 968 C C . ALA A 1 159 ? 21.05088 -6.94328 25.44242 1.000 43.75410 176 ALA A C 1
ATOM 969 O O . ALA A 1 159 ? 22.18497 -6.48278 25.30877 1.000 42.34640 176 ALA A O 1
ATOM 971 N N . THR A 1 160 ? 20.75185 -8.22634 25.27907 1.000 47.83479 177 THR A N 1
ATOM 972 C CA . THR A 1 160 ? 21.70588 -9.28186 24.96644 1.000 47.97010 177 THR A CA 1
ATOM 973 C C . THR A 1 160 ? 21.13728 -10.03986 23.77768 1.000 46.59733 177 THR A C 1
ATOM 974 O O . THR A 1 160 ? 20.02639 -10.56617 23.86251 1.000 47.80772 177 THR A O 1
ATOM 978 N N . PHE A 1 161 ? 21.86665 -10.06272 22.66480 1.000 44.48704 178 PHE A N 1
ATOM 979 C CA . PHE A 1 161 ? 21.35936 -10.56441 21.38904 1.000 44.28813 178 PHE A CA 1
ATOM 980 C C . PHE A 1 161 ? 22.16843 -11.78604 20.96839 1.000 47.70154 178 PHE A C 1
ATOM 981 O O . PHE A 1 161 ? 23.35621 -11.65565 20.64980 1.000 47.16880 178 PHE A O 1
ATOM 989 N N . LEU A 1 162 ? 21.52678 -12.96078 20.92219 1.000 47.08131 179 LEU A N 1
ATOM 990 C CA . LEU A 1 162 ? 22.18144 -14.19528 20.49155 1.000 47.62282 179 LEU A CA 1
ATOM 991 C C . LEU A 1 162 ? 21.58217 -14.71760 19.19441 1.000 47.82796 179 LEU A C 1
ATOM 992 O O . LEU A 1 162 ? 20.36417 -14.87811 19.08958 1.000 50.35579 179 LEU A O 1
ATOM 997 N N . ARG A 1 163 ? 22.43694 -14.98542 18.20971 1.000 49.44557 180 ARG A N 1
ATOM 998 C CA . ARG A 1 163 ? 22.03661 -15.70056 17.00645 1.000 53.63890 180 ARG A CA 1
ATOM 999 C C . ARG A 1 163 ? 22.96665 -16.87838 16.80611 1.000 59.83944 180 ARG A C 1
ATOM 1000 O O . ARG A 1 163 ? 24.18932 -16.71063 16.71215 1.000 60.45147 180 ARG A O 1
ATOM 1008 N N . VAL A 1 164 ? 22.35949 -18.05128 16.70118 1.000 63.15002 181 VAL A N 1
ATOM 1009 C CA . VAL A 1 164 ? 22.99814 -19.34859 16.57930 1.000 66.11126 181 VAL A CA 1
ATOM 1010 C C . VAL A 1 164 ? 23.11198 -19.70307 15.09819 1.000 76.62383 181 VAL A C 1
ATOM 1011 O O . VAL A 1 164 ? 22.28218 -19.25267 14.28895 1.000 77.04183 181 VAL A O 1
ATOM 1015 N N . PRO A 1 165 ? 24.15618 -20.47199 14.68554 1.000 80.64336 182 PRO A N 1
ATOM 1016 C CA . PRO A 1 165 ? 24.29647 -20.86893 13.27344 1.000 81.25186 182 PRO A CA 1
ATOM 1017 C C . PRO A 1 165 ? 23.08015 -21.53991 12.63067 1.000 87.86721 182 PRO A C 1
ATOM 1018 O O . PRO A 1 165 ? 22.11525 -21.90282 13.31345 1.000 88.21853 182 PRO A O 1
ATOM 1022 N N . LYS A 1 166 ? 23.15237 -21.69576 11.29903 1.000 97.11971 183 LYS A N 1
ATOM 1023 C CA . LYS A 1 166 ? 22.16260 -22.35098 10.41536 1.000 102.88422 183 LYS A CA 1
ATOM 1024 C C . LYS A 1 166 ? 20.71954 -22.24994 10.94449 1.000 107.08884 183 LYS A C 1
ATOM 1025 O O . LYS A 1 166 ? 20.04336 -23.25376 11.19950 1.000 110.39609 183 LYS A O 1
ATOM 1031 N N . ASP A 1 182 ? 13.33276 -32.84859 18.09294 1.000 117.26316 199 ASP A N 1
ATOM 1032 C CA . ASP A 1 182 ? 14.73530 -33.22856 18.22567 1.000 117.34216 199 ASP A CA 1
ATOM 1033 C C . ASP A 1 182 ? 15.65393 -32.07551 17.85424 1.000 113.41287 199 ASP A C 1
ATOM 1034 O O . ASP A 1 182 ? 16.47460 -31.64990 18.65760 1.000 114.60547 199 ASP A O 1
ATOM 1039 N N . GLU A 1 183 ? 15.52072 -31.55621 16.63359 1.000 110.79018 200 GLU A N 1
ATOM 1040 C CA . GLU A 1 183 ? 16.29057 -30.37468 16.26968 1.000 105.32707 200 GLU A CA 1
ATOM 1041 C C . GLU A 1 183 ? 16.02123 -29.21689 17.22439 1.000 98.26922 200 GLU A C 1
ATOM 1042 O O . GLU A 1 183 ? 16.77312 -28.23353 17.24180 1.000 90.93128 200 GLU A O 1
ATOM 1048 N N . ASN A 1 184 ? 14.96160 -29.30858 18.02473 1.000 101.26751 201 ASN A N 1
ATOM 1049 C CA . ASN A 1 184 ? 14.79361 -28.32824 19.08048 1.000 97.13581 201 ASN A CA 1
ATOM 1050 C C . ASN A 1 184 ? 15.77750 -28.56724 20.22110 1.000 93.13025 201 ASN A C 1
ATOM 1051 O O . ASN A 1 184 ? 16.18203 -27.60416 20.88527 1.000 89.46024 201 ASN A O 1
ATOM 1056 N N . LYS A 1 185 ? 16.18521 -29.83077 20.45455 1.000 92.11609 202 LYS A N 1
ATOM 1057 C CA . LYS A 1 185 ? 17.20625 -30.10214 21.46791 1.000 82.09149 202 LYS A CA 1
ATOM 1058 C C . LYS A 1 185 ? 18.56268 -29.55774 21.04779 1.000 78.53565 202 LYS A C 1
ATOM 1059 O O . LYS A 1 185 ? 19.30054 -29.03465 21.88581 1.000 79.58696 202 LYS A O 1
ATOM 1065 N N . LEU A 1 186 ? 18.92993 -29.69496 19.76990 1.000 79.06733 203 LEU A N 1
ATOM 1066 C CA . LEU A 1 186 ? 20.15745 -29.06207 19.28772 1.000 73.15671 203 LEU A CA 1
ATOM 1067 C C . LEU A 1 186 ? 20.16928 -27.57883 19.60795 1.000 74.58600 203 LEU A C 1
ATOM 1068 O O . LEU A 1 186 ? 21.14402 -27.05478 20.15654 1.000 75.09201 203 LEU A O 1
ATOM 1073 N N . PHE A 1 187 ? 19.09118 -26.88790 19.24247 1.000 74.83006 204 PHE A N 1
ATOM 1074 C CA . PHE A 1 187 ? 18.96328 -25.46154 19.49497 1.000 73.83915 204 PHE A CA 1
ATOM 1075 C C . PHE A 1 187 ? 19.32829 -25.11786 20.93988 1.000 75.99241 204 PHE A C 1
ATOM 1076 O O . PHE A 1 187 ? 20.10121 -24.18394 21.19755 1.000 72.77740 204 PHE A O 1
ATOM 1084 N N . GLU A 1 188 ? 18.79565 -25.88889 21.89666 1.000 76.27835 205 GLU A N 1
ATOM 1085 C CA . GLU A 1 188 ? 19.01454 -25.58967 23.30701 1.000 73.25032 205 GLU A CA 1
ATOM 1086 C C . GLU A 1 188 ? 20.47209 -25.76759 23.68627 1.000 69.95843 205 GLU A C 1
ATOM 1087 O O . GLU A 1 188 ? 21.02763 -24.94495 24.42033 1.000 73.31124 205 GLU A O 1
ATOM 1093 N N . GLN A 1 189 ? 21.10916 -26.83197 23.18901 1.000 70.53562 206 GLN A N 1
ATOM 1094 C CA . GLN A 1 189 ? 22.51383 -27.08588 23.50785 1.000 68.94179 206 GLN A CA 1
ATOM 1095 C C . GLN A 1 189 ? 23.42879 -26.02170 22.91825 1.000 69.36138 206 GLN A C 1
ATOM 1096 O O . GLN A 1 189 ? 24.37471 -25.57162 23.57428 1.000 68.26996 206 GLN A O 1
ATOM 1102 N N . GLN A 1 190 ? 23.17013 -25.61205 21.67924 1.000 70.43722 207 GLN A N 1
ATOM 1103 C CA . GLN A 1 190 ? 23.91042 -24.49723 21.10357 1.000 71.24848 207 GLN A CA 1
ATOM 1104 C C . GLN A 1 190 ? 23.84285 -23.26418 21.98934 1.000 71.07055 207 GLN A C 1
ATOM 1105 O O . GLN A 1 190 ? 24.87560 -22.68268 22.34620 1.000 70.17278 207 GLN A O 1
ATOM 1111 N N . LYS A 1 191 ? 22.62853 -22.87378 22.38010 1.000 70.51906 208 LYS A N 1
ATOM 1112 C CA . LYS A 1 191 ? 22.46137 -21.72302 23.25723 1.000 70.74617 208 LYS A CA 1
ATOM 1113 C C . LYS A 1 191 ? 23.26389 -21.88069 24.54971 1.000 71.68445 208 LYS A C 1
ATOM 1114 O O . LYS A 1 191 ? 23.85653 -20.91527 25.04589 1.000 70.01863 208 LYS A O 1
ATOM 1120 N N . ARG A 1 192 ? 23.32807 -23.09430 25.09582 1.000 71.03624 209 ARG A N 1
ATOM 1121 C CA . ARG A 1 192 ? 24.06721 -23.26052 26.33977 1.000 72.70468 209 ARG A CA 1
ATOM 1122 C C . ARG A 1 192 ? 25.56671 -23.14174 26.11947 1.000 73.92145 209 ARG A C 1
ATOM 1123 O O . ARG A 1 192 ? 26.30304 -22.78516 27.04653 1.000 74.98915 209 ARG A O 1
ATOM 1131 N N . ALA A 1 193 ? 26.04409 -23.42383 24.90844 1.000 76.24699 210 ALA A N 1
ATOM 1132 C CA . ALA A 1 193 ? 27.48407 -23.37368 24.68256 1.000 73.93865 210 ALA A CA 1
ATOM 1133 C C . ALA A 1 193 ? 27.96381 -21.95224 24.46680 1.000 75.10376 210 ALA A C 1
ATOM 1134 O O . ALA A 1 193 ? 29.07649 -21.60624 24.88462 1.000 75.26380 210 ALA A O 1
ATOM 1136 N N . TYR A 1 194 ? 27.13681 -21.12804 23.81849 1.000 72.22156 211 TYR A N 1
ATOM 1137 C CA . TYR A 1 194 ? 27.45152 -19.71519 23.68453 1.000 67.11260 211 TYR A CA 1
ATOM 1138 C C . TYR A 1 194 ? 27.46331 -19.02489 25.03379 1.000 67.30883 211 TYR A C 1
ATOM 1139 O O . TYR A 1 194 ? 28.35381 -18.21982 25.31970 1.000 69.27793 211 TYR A O 1
ATOM 1148 N N . PHE A 1 195 ? 26.48784 -19.32039 25.88430 1.000 67.81854 212 PHE A N 1
ATOM 1149 C CA . PHE A 1 195 ? 26.52197 -18.69500 27.19540 1.000 66.45633 212 PHE A CA 1
ATOM 1150 C C . PHE A 1 195 ? 27.67658 -19.21645 28.03642 1.000 72.50603 212 PHE A C 1
ATOM 1151 O O . PHE A 1 195 ? 28.14566 -18.50881 28.93416 1.000 75.55811 212 PHE A O 1
ATOM 1159 N N . ASN A 1 196 ? 28.16613 -20.42053 27.75795 1.000 71.15005 213 ASN A N 1
ATOM 1160 C CA . ASN A 1 196 ? 29.32458 -20.88022 28.50219 1.000 76.21999 213 ASN A CA 1
ATOM 1161 C C . ASN A 1 196 ? 30.59584 -20.25287 27.95532 1.000 77.82304 213 ASN A C 1
ATOM 1162 O O . ASN A 1 196 ? 31.45447 -19.80274 28.72321 1.000 82.39756 213 ASN A O 1
ATOM 1167 N N . TYR A 1 197 ? 30.72041 -20.18774 26.63292 1.000 74.34679 214 TYR A N 1
ATOM 1168 C CA . TYR A 1 197 ? 31.90225 -19.56972 26.05383 1.000 74.31007 214 TYR A CA 1
ATOM 1169 C C . TYR A 1 197 ? 32.03400 -18.11547 26.48843 1.000 74.56502 214 TYR A C 1
ATOM 1170 O O . TYR A 1 197 ? 33.14975 -17.61034 26.62255 1.000 79.96824 214 TYR A O 1
ATOM 1179 N N . ALA A 1 198 ? 30.92118 -17.42721 26.73552 1.000 76.08913 215 ALA A N 1
ATOM 1180 C CA . ALA A 1 198 ? 31.03622 -16.04085 27.17337 1.000 75.63616 215 ALA A CA 1
ATOM 1181 C C . ALA A 1 198 ? 31.45739 -15.95078 28.63541 1.000 81.67494 215 ALA A C 1
ATOM 1182 O O . ALA A 1 198 ? 32.30011 -15.12265 28.98387 1.000 82.57603 215 ALA A O 1
ATOM 1184 N N . ASN A 1 199 ? 30.89619 -16.80262 29.49867 1.000 81.90771 216 ASN A N 1
ATOM 1185 C CA . ASN A 1 199 ? 31.23833 -16.77693 30.91889 1.000 84.51168 216 ASN A CA 1
ATOM 1186 C C . ASN A 1 199 ? 32.66261 -17.25054 31.16800 1.000 95.36643 216 ASN A C 1
ATOM 1187 O O . ASN A 1 199 ? 33.44043 -16.57636 31.85364 1.000 97.70150 216 ASN A O 1
ATOM 1192 N N . ASP A 1 200 ? 33.01258 -18.42805 30.64869 1.000 115.72613 217 ASP A N 1
ATOM 1193 C CA . ASP A 1 200 ? 34.28453 -19.04263 31.00630 1.000 117.43447 217 ASP A CA 1
ATOM 1194 C C . ASP A 1 200 ? 35.45219 -18.33198 30.33436 1.000 119.49181 217 ASP A C 1
ATOM 1195 O O . ASP A 1 200 ? 36.42317 -17.94855 30.99794 1.000 123.56069 217 ASP A O 1
ATOM 1200 N N . VAL A 1 201 ? 35.35315 -18.12955 29.02167 1.000 95.40560 218 VAL A N 1
ATOM 1201 C CA . VAL A 1 201 ? 36.42685 -17.61213 28.17693 1.000 85.94183 218 VAL A CA 1
ATOM 1202 C C . VAL A 1 201 ? 36.51380 -16.08801 28.19146 1.000 87.65768 218 VAL A C 1
ATOM 1203 O O . VAL A 1 201 ? 37.56766 -15.52314 28.51130 1.000 85.16207 218 VAL A O 1
ATOM 1207 N N . ILE A 1 202 ? 35.41816 -15.41457 27.83082 1.000 82.38816 219 ILE A N 1
ATOM 1208 C CA . ILE A 1 202 ? 35.45263 -13.98020 27.54747 1.000 76.55427 219 ILE A CA 1
ATOM 1209 C C . ILE A 1 202 ? 35.32087 -13.12797 28.81005 1.000 82.64449 219 ILE A C 1
ATOM 1210 O O . ILE A 1 202 ? 36.01298 -12.11641 28.95768 1.000 86.52615 219 ILE A O 1
ATOM 1215 N N . CYS A 1 203 ? 34.43803 -13.49989 29.73100 1.000 83.85923 220 CYS A N 1
ATOM 1216 C CA . CYS A 1 203 ? 34.13322 -12.65942 30.88081 1.000 82.61412 220 CYS A CA 1
ATOM 1217 C C . CYS A 1 203 ? 35.16931 -12.82246 31.97812 1.000 89.34192 220 CYS A C 1
ATOM 1218 O O . CYS A 1 203 ? 35.56592 -13.94271 32.31791 1.000 92.65013 220 CYS A O 1
ATOM 1221 N N . ARG A 1 204 ? 35.59072 -11.69687 32.54574 1.000 94.28665 221 ARG A N 1
ATOM 1222 C CA . ARG A 1 204 ? 36.39737 -11.73706 33.75097 1.000 98.58571 221 ARG A CA 1
ATOM 1223 C C . ARG A 1 204 ? 35.47355 -11.91974 34.94981 1.000 98.14077 221 ARG A C 1
ATOM 1224 O O . ARG A 1 204 ? 34.28495 -11.59662 34.87529 1.000 96.41461 221 ARG A O 1
ATOM 1232 N N . PRO A 1 205 ? 35.98949 -12.45897 36.06144 1.000 100.94282 222 PRO A N 1
ATOM 1233 C CA . PRO A 1 205 ? 35.09197 -12.84016 37.17062 1.000 102.49851 222 PRO A CA 1
ATOM 1234 C C . PRO A 1 205 ? 34.17211 -11.72845 37.65358 1.000 103.37291 222 PRO A C 1
ATOM 1235 O O . PRO A 1 205 ? 32.97000 -11.95128 37.85370 1.000 101.95021 222 PRO A O 1
ATOM 1239 N N . ASN A 1 206 ? 34.70081 -10.52595 37.82080 1.000 103.42252 223 ASN A N 1
ATOM 1240 C CA . ASN A 1 206 ? 33.95696 -9.42193 38.40183 1.000 104.49501 223 ASN A CA 1
ATOM 1241 C C . ASN A 1 206 ? 33.48556 -8.38920 37.37295 1.000 105.27578 223 ASN A C 1
ATOM 1242 O O . ASN A 1 206 ? 32.97913 -7.33123 37.76353 1.000 104.59483 223 ASN A O 1
ATOM 1247 N N . ASP A 1 207 ? 33.62966 -8.66932 36.07574 1.000 103.10442 224 ASP A N 1
ATOM 1248 C CA . ASP A 1 207 ? 33.05400 -7.80584 35.04507 1.000 98.79654 224 ASP A CA 1
ATOM 1249 C C . ASP A 1 207 ? 31.53696 -7.75008 35.18195 1.000 89.76350 224 ASP A C 1
ATOM 1250 O O . ASP A 1 207 ? 30.86567 -8.78597 35.14532 1.000 92.33567 224 ASP A O 1
ATOM 1255 N N . GLU A 1 208 ? 30.99067 -6.53857 35.31973 1.000 85.43275 225 GLU A N 1
ATOM 1256 C CA . GLU A 1 208 ? 29.58052 -6.39924 35.66187 1.000 83.37736 225 GLU A CA 1
ATOM 1257 C C . GLU A 1 208 ? 28.65072 -6.41186 34.46224 1.000 76.41728 225 GLU A C 1
ATOM 1258 O O . GLU A 1 208 ? 27.47029 -6.72461 34.62524 1.000 79.32046 225 GLU A O 1
ATOM 1264 N N . VAL A 1 209 ? 29.14675 -6.09268 33.26622 1.000 78.50145 226 VAL A N 1
ATOM 1265 C CA . VAL A 1 209 ? 28.34289 -6.22341 32.05318 1.000 68.13068 226 VAL A CA 1
ATOM 1266 C C . VAL A 1 209 ? 27.85211 -7.65394 31.87448 1.000 71.09513 226 VAL A C 1
ATOM 1267 O O . VAL A 1 209 ? 26.80968 -7.89163 31.25264 1.000 65.88051 226 VAL A O 1
ATOM 1271 N N . CYS A 1 210 ? 28.58714 -8.62428 32.41791 1.000 74.58865 227 CYS A N 1
ATOM 1272 C CA . CYS A 1 210 ? 28.34130 -10.03386 32.17476 1.000 79.48937 227 CYS A CA 1
ATOM 1273 C C . CYS A 1 210 ? 27.28130 -10.61925 33.07841 1.000 78.79051 227 CYS A C 1
ATOM 1274 O O . CYS A 1 210 ? 26.94534 -11.79390 32.91175 1.000 78.12089 227 CYS A O 1
ATOM 1277 N N . SER A 1 211 ? 26.76468 -9.84428 34.02835 1.000 74.93777 228 SER A N 1
ATOM 1278 C CA . SER A 1 211 ? 25.84856 -10.40231 35.01735 1.000 74.60263 228 SER A CA 1
ATOM 1279 C C . SER A 1 211 ? 24.56046 -10.98134 34.43189 1.000 72.09131 228 SER A C 1
ATOM 1280 O O . SER A 1 211 ? 24.06024 -11.96469 35.00813 1.000 75.69044 228 SER A O 1
ATOM 1283 N N . PRO A 1 212 ? 23.96665 -10.45301 33.35846 1.000 69.31113 229 PRO A N 1
ATOM 1284 C CA . PRO A 1 212 ? 22.78954 -11.11776 32.79994 1.000 65.88208 229 PRO A CA 1
ATOM 1285 C C . PRO A 1 212 ? 23.10134 -12.37094 31.99823 1.000 66.09955 229 PRO A C 1
ATOM 1286 O O . PRO A 1 212 ? 22.16351 -13.00846 31.51410 1.000 65.79351 229 PRO A O 1
ATOM 1290 N N . LEU A 1 213 ? 24.36444 -12.77725 31.87979 1.000 69.73179 230 LEU A N 1
ATOM 1291 C CA . LEU A 1 213 ? 24.72406 -14.02750 31.21571 1.000 68.74186 230 LEU A CA 1
ATOM 1292 C C . LEU A 1 213 ? 24.88997 -15.20474 32.16898 1.000 79.75896 230 LEU A C 1
ATOM 1293 O O . LEU A 1 213 ? 25.23826 -16.29776 31.71681 1.000 81.33264 230 LEU A O 1
ATOM 1298 N N . ARG A 1 214 ? 24.67319 -15.02331 33.47001 1.000 86.46249 231 ARG A N 1
ATOM 1299 C CA . ARG A 1 214 ? 25.13201 -16.00896 34.44116 1.000 91.35363 231 ARG A CA 1
ATOM 1300 C C . ARG A 1 214 ? 24.13845 -16.03925 35.60057 1.000 102.79849 231 ARG A C 1
ATOM 1301 O O . ARG A 1 214 ? 24.36857 -15.53277 36.69017 1.000 110.41498 231 ARG A O 1
ATOM 1309 N N . ASP A 1 215 ? 22.99411 -16.66142 35.37506 1.000 127.29317 232 ASP A N 1
ATOM 1310 C CA . ASP A 1 215 ? 21.95305 -16.66486 36.39387 1.000 128.52970 232 ASP A CA 1
ATOM 1311 C C . ASP A 1 215 ? 22.24502 -17.60127 37.57940 1.000 130.29254 232 ASP A C 1
ATOM 1312 O O . ASP A 1 215 ? 22.01281 -17.24278 38.74125 1.000 132.65326 232 ASP A O 1
ATOM 1317 N N . HIS B 2 6 ? 18.46905 -3.44369 9.91909 1.000 141.25457 52 HIS B N 1
ATOM 1318 C CA . HIS B 2 6 ? 19.59031 -3.46648 8.98301 1.000 139.99069 52 HIS B CA 1
ATOM 1319 C C . HIS B 2 6 ? 19.69152 -4.85385 8.36093 1.000 142.56469 52 HIS B C 1
ATOM 1320 O O . HIS B 2 6 ? 19.40048 -5.84287 9.03043 1.000 141.01448 52 HIS B O 1
ATOM 1327 N N . MET B 2 7 ? 20.10399 -4.93133 7.08765 1.000 146.36945 53 MET B N 1
ATOM 1328 C CA . MET B 2 7 ? 19.92827 -6.14403 6.27434 1.000 142.75302 53 MET B CA 1
ATOM 1329 C C . MET B 2 7 ? 21.13237 -6.33840 5.34109 1.000 148.65586 53 MET B C 1
ATOM 1330 O O . MET B 2 7 ? 21.21371 -5.68453 4.29628 1.000 142.44045 53 MET B O 1
ATOM 1335 N N . ASP B 2 8 ? 22.04466 -7.26564 5.68613 1.000 160.97363 54 ASP B N 1
ATOM 1336 C CA . ASP B 2 8 ? 23.30008 -7.45667 4.95320 1.000 154.62687 54 ASP B CA 1
ATOM 1337 C C . ASP B 2 8 ? 23.57618 -8.92935 4.64102 1.000 152.57382 54 ASP B C 1
ATOM 1338 O O . ASP B 2 8 ? 23.01828 -9.83323 5.26580 1.000 155.79358 54 ASP B O 1
ATOM 1343 N N . LYS B 2 9 ? 24.47760 -9.16490 3.66719 1.000 135.14591 55 LYS B N 1
ATOM 1344 C CA . LYS B 2 9 ? 24.96892 -10.50483 3.33400 1.000 131.45025 55 LYS B CA 1
ATOM 1345 C C . LYS B 2 9 ? 25.94539 -11.06219 4.37106 1.000 126.49357 55 LYS B C 1
ATOM 1346 O O . LYS B 2 9 ? 26.47588 -12.16680 4.16773 1.000 121.95440 55 LYS B O 1
ATOM 1352 N N . LEU B 2 10 ? 26.19577 -10.32812 5.46021 1.000 126.01687 56 LEU B N 1
ATOM 1353 C CA . LEU B 2 10 ? 26.83810 -10.86372 6.65610 1.000 113.14016 56 LEU B CA 1
ATOM 1354 C C . LEU B 2 10 ? 25.83960 -11.47366 7.63293 1.000 108.95755 56 LEU B C 1
ATOM 1355 O O . LEU B 2 10 ? 26.24330 -11.89552 8.71990 1.000 97.08998 56 LEU B O 1
ATOM 1360 N N . LYS B 2 11 ? 24.54739 -11.52811 7.28083 1.000 113.83199 57 LYS B N 1
ATOM 1361 C CA . LYS B 2 11 ? 23.53114 -12.14936 8.12557 1.000 108.34505 57 LYS B CA 1
ATOM 1362 C C . LYS B 2 11 ? 23.37173 -13.63510 7.83540 1.000 100.59831 57 LYS B C 1
ATOM 1363 O O . LYS B 2 11 ? 22.27706 -14.20175 7.97909 1.000 91.53824 57 LYS B O 1
ATOM 1369 N N . ASP B 2 12 ? 24.44716 -14.27055 7.41104 1.000 96.61934 58 ASP B N 1
ATOM 1370 C CA . ASP B 2 12 ? 24.58460 -15.70165 7.54195 1.000 94.82860 58 ASP B CA 1
ATOM 1371 C C . ASP B 2 12 ? 25.33243 -16.08911 8.82107 1.000 91.73343 58 ASP B C 1
ATOM 1372 O O . ASP B 2 12 ? 25.31210 -17.26484 9.20282 1.000 89.20356 58 ASP B O 1
ATOM 1377 N N . THR B 2 13 ? 25.96996 -15.11221 9.52149 1.000 90.82003 59 THR B N 1
ATOM 1378 C CA . THR B 2 13 ? 27.01112 -15.15870 10.55593 1.000 80.80686 59 THR B CA 1
ATOM 1379 C C . THR B 2 13 ? 26.41217 -15.17397 11.96281 1.000 78.45744 59 THR B C 1
ATOM 1380 O O . THR B 2 13 ? 25.53934 -14.34054 12.27590 1.000 74.89035 59 THR B O 1
ATOM 1384 N N . PRO B 2 14 ? 26.89497 -16.07693 12.82964 1.000 76.16862 60 PRO B N 1
ATOM 1385 C CA . PRO B 2 14 ? 26.44315 -16.10174 14.22826 1.000 69.18524 60 PRO B CA 1
ATOM 1386 C C . PRO B 2 14 ? 27.03947 -14.97033 15.05358 1.000 63.30700 60 PRO B C 1
ATOM 1387 O O . PRO B 2 14 ? 28.18705 -14.55944 14.87209 1.000 63.91107 60 PRO B O 1
ATOM 1391 N N . PHE B 2 15 ? 26.26055 -14.48512 16.00945 1.000 58.63294 61 PHE B N 1
ATOM 1392 C CA . PHE B 2 15 ? 26.78181 -13.41275 16.84544 1.000 56.87765 61 PHE B CA 1
ATOM 1393 C C . PHE B 2 15 ? 26.23598 -13.52128 18.26350 1.000 53.13940 61 PHE B C 1
ATOM 1394 O O . PHE B 2 15 ? 25.28218 -14.25694 18.53899 1.000 53.95668 61 PHE B O 1
ATOM 1402 N N . MET B 2 16 ? 26.89508 -12.79670 19.16863 1.000 49.00255 62 MET B N 1
ATOM 1403 C CA . MET B 2 16 ? 26.44771 -12.65998 20.55225 1.000 48.48233 62 MET B CA 1
ATOM 1404 C C . MET B 2 16 ? 26.89682 -11.27199 21.02107 1.000 50.42887 62 MET B C 1
ATOM 1405 O O . MET B 2 16 ? 28.07112 -11.05658 21.32964 1.000 52.44536 62 MET B O 1
ATOM 1410 N N . VAL B 2 17 ? 25.95482 -10.33474 21.05626 1.000 46.95133 63 VAL B N 1
ATOM 1411 C CA . VAL B 2 17 ? 26.23507 -8.91258 21.20162 1.000 49.75749 63 VAL B CA 1
ATOM 1412 C C . VAL B 2 17 ? 25.40706 -8.36199 22.35798 1.000 50.69749 63 VAL B C 1
ATOM 1413 O O . VAL B 2 17 ? 24.20256 -8.62241 22.43708 1.000 51.39175 63 VAL B O 1
ATOM 1417 N N . GLN B 2 18 ? 26.03512 -7.59136 23.24297 1.000 47.26793 64 GLN B N 1
ATOM 1418 C CA . GLN B 2 18 ? 25.30398 -6.89479 24.28613 1.000 45.83905 64 GLN B CA 1
ATOM 1419 C C . GLN B 2 18 ? 25.27561 -5.41146 23.94672 1.000 48.32785 64 GLN B C 1
ATOM 1420 O O . GLN B 2 18 ? 26.23140 -4.88598 23.36618 1.000 49.28763 64 GLN B O 1
ATOM 1426 N N . VAL B 2 19 ? 24.16421 -4.74744 24.27819 1.000 48.53637 65 VAL B N 1
ATOM 1427 C CA . VAL B 2 19 ? 23.97449 -3.31808 24.03390 1.000 44.93289 65 VAL B CA 1
ATOM 1428 C C . VAL B 2 19 ? 23.46682 -2.66138 25.31383 1.000 46.40838 65 VAL B C 1
ATOM 1429 O O . VAL B 2 19 ? 22.47306 -3.10721 25.90125 1.000 47.95506 65 VAL B O 1
ATOM 1433 N N . LYS B 2 20 ? 24.15712 -1.61330 25.74909 1.000 46.60387 66 LYS B N 1
ATOM 1434 C CA . LYS B 2 20 ? 23.67637 -0.72607 26.79680 1.000 43.75446 66 LYS B CA 1
ATOM 1435 C C . LYS B 2 20 ? 22.78239 0.30699 26.12126 1.000 45.83568 66 LYS B C 1
ATOM 1436 O O . LYS B 2 20 ? 23.26798 1.16678 25.37144 1.000 42.10659 66 LYS B O 1
ATOM 1442 N N . LEU B 2 21 ? 21.47115 0.21355 26.39013 1.000 46.35773 67 LEU B N 1
ATOM 1443 C CA . LEU B 2 21 ? 20.37686 0.95473 25.79220 1.000 43.74474 67 LEU B CA 1
ATOM 1444 C C . LEU B 2 21 ? 20.16205 2.28539 26.50151 1.000 48.43348 67 LEU B C 1
ATOM 1445 O O . LEU B 2 21 ? 20.52385 2.45545 27.67273 1.000 52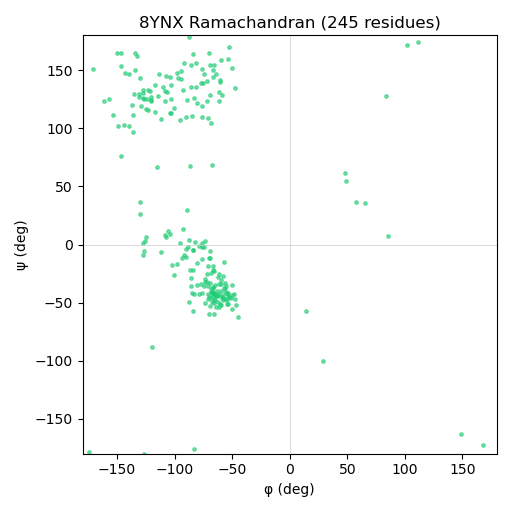.08107 67 LEU B O 1
ATOM 1450 N N . PRO B 2 22 ? 19.60524 3.26879 25.80934 1.000 48.40100 68 PRO B N 1
ATOM 1451 C CA . PRO B 2 22 ? 19.13692 4.47508 26.48034 1.000 49.25559 68 PRO B CA 1
ATOM 1452 C C . PRO B 2 22 ? 17.73737 4.21459 27.03342 1.000 51.74604 68 PRO B C 1
ATOM 1453 O O . PRO B 2 22 ? 17.22036 3.09205 26.99240 1.000 49.94825 68 PRO B O 1
ATOM 1457 N N . ASN B 2 23 ? 17.14196 5.26487 27.59600 1.000 52.71052 69 ASN B N 1
ATOM 1458 C CA . ASN B 2 23 ? 15.74911 5.19419 28.00380 1.000 50.87166 69 ASN B CA 1
ATOM 1459 C C . ASN B 2 23 ? 14.88587 4.87036 26.79367 1.000 49.99119 69 ASN B C 1
ATOM 1460 O O . ASN B 2 23 ? 15.01008 5.52068 25.75606 1.000 51.82109 69 ASN B O 1
ATOM 1465 N N . TYR B 2 24 ? 14.02645 3.84463 26.91231 1.000 48.93599 70 TYR B N 1
ATOM 1466 C CA . TYR B 2 24 ? 13.30472 3.38451 25.72914 1.000 47.23926 70 TYR B CA 1
ATOM 1467 C C . TYR B 2 24 ? 12.42167 4.48667 25.16737 1.000 50.52246 70 TYR B C 1
ATOM 1468 O O . TYR B 2 24 ? 12.10030 4.47486 23.97281 1.000 49.21735 70 TYR B O 1
ATOM 1477 N N . LYS B 2 25 ? 12.01331 5.43861 26.01731 1.000 52.44545 71 LYS B N 1
ATOM 1478 C CA . LYS B 2 25 ? 11.22009 6.57086 25.55555 1.000 49.02791 71 LYS B CA 1
ATOM 1479 C C . LYS B 2 25 ? 12.02546 7.44119 24.60725 1.000 53.38636 71 LYS B C 1
ATOM 1480 O O . LYS B 2 25 ? 11.47382 8.00756 23.65575 1.000 54.31362 71 LYS B O 1
ATOM 1486 N N . ASP B 2 26 ? 13.33851 7.55567 24.85628 1.000 55.96987 72 ASP B N 1
ATOM 1487 C CA . ASP B 2 26 ? 14.24007 8.25553 23.94082 1.000 54.47160 72 ASP B CA 1
ATOM 1488 C C . ASP B 2 26 ? 14.42818 7.47809 22.64188 1.000 54.73616 72 ASP B C 1
ATOM 1489 O O . ASP B 2 26 ? 14.39908 8.06275 21.55499 1.000 56.05270 72 ASP B O 1
ATOM 1494 N N . TYR B 2 27 ? 14.64771 6.16093 22.73820 1.000 51.43144 73 TYR B N 1
ATOM 1495 C CA . TYR B 2 27 ? 14.67931 5.30199 21.55659 1.000 47.77826 73 TYR B CA 1
ATOM 1496 C C . TYR B 2 27 ? 13.45008 5.53062 20.69205 1.000 48.28067 73 TYR B C 1
ATOM 1497 O O . TYR B 2 27 ? 13.55651 5.80116 19.49599 1.000 49.16002 73 TYR B O 1
ATOM 1506 N N . LEU B 2 28 ? 12.26524 5.38419 21.28250 1.000 51.34834 74 LEU B N 1
ATOM 1507 C CA . LEU B 2 28 ? 11.03022 5.58811 20.53260 1.000 51.57369 74 LEU B CA 1
ATOM 1508 C C . LEU B 2 28 ? 11.01838 6.94178 19.84680 1.000 52.49630 74 LEU B C 1
ATOM 1509 O O . LEU B 2 28 ? 10.62458 7.06131 18.68359 1.000 55.58290 74 LEU B O 1
ATOM 1514 N N . LEU B 2 29 ? 11.48155 7.96686 20.54969 1.000 52.22963 75 LEU B N 1
ATOM 1515 C CA . LEU B 2 29 ? 11.34445 9.33255 20.06782 1.000 55.15231 75 LEU B CA 1
ATOM 1516 C C . LEU B 2 29 ? 12.24979 9.61243 18.87227 1.000 56.54905 75 LEU B C 1
ATOM 1517 O O . LEU B 2 29 ? 11.86076 10.35776 17.96664 1.000 60.69040 75 LEU B O 1
ATOM 1522 N N . ASP B 2 30 ? 13.46339 9.03099 18.85021 1.000 56.21046 76 ASP B N 1
ATOM 1523 C CA . ASP B 2 30 ? 14.49603 9.40724 17.88696 1.000 51.86391 76 ASP B CA 1
ATOM 1524 C C . ASP B 2 30 ? 15.07698 8.26871 17.05477 1.000 48.90316 76 ASP B C 1
ATOM 1525 O O . ASP B 2 30 ? 16.00243 8.52212 16.27604 1.000 47.05288 76 ASP B O 1
ATOM 1530 N N . ASN B 2 31 ? 14.59154 7.03266 17.18700 1.000 51.33194 77 ASN B N 1
ATOM 1531 C CA . ASN B 2 31 ? 15.25468 5.93779 16.47528 1.000 49.58243 77 ASN B CA 1
ATOM 1532 C C . ASN B 2 31 ? 15.11290 6.08054 14.96607 1.000 49.48158 77 ASN B C 1
ATOM 1533 O O . ASN B 2 31 ? 16.08610 5.86062 14.23299 1.000 49.11636 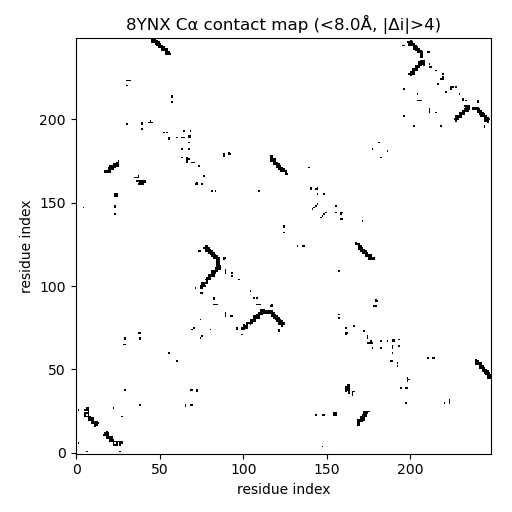77 ASN B O 1
ATOM 1538 N N . LYS B 2 32 ? 13.92522 6.47678 14.48102 1.000 52.39716 78 LYS B N 1
ATOM 1539 C CA . LYS B 2 32 ? 13.72585 6.56820 13.03732 1.000 46.68316 78 LYS B CA 1
ATOM 1540 C C . LYS B 2 32 ? 14.67338 7.58382 12.42359 1.000 45.50916 78 LYS B C 1
ATOM 1541 O O . LYS B 2 32 ? 15.28894 7.31653 11.38638 1.000 45.05544 78 LYS B O 1
ATOM 1547 N N . GLN B 2 33 ? 14.84668 8.73575 13.07694 1.000 48.27872 79 GLN B N 1
ATOM 1548 C CA . GLN B 2 33 ? 15.70698 9.76759 12.50903 1.000 45.51525 79 GLN B CA 1
ATOM 1549 C C . GLN B 2 33 ? 17.17550 9.41567 12.64928 1.000 46.65300 79 GLN B C 1
ATOM 1550 O O . GLN B 2 33 ? 17.96371 9.74271 11.75073 1.000 48.24257 79 GLN B O 1
ATOM 1556 N N . VAL B 2 34 ? 17.56645 8.75974 13.75608 1.000 47.86218 80 VAL B N 1
ATOM 1557 C CA . VAL B 2 34 ? 18.95307 8.28980 13.89739 1.000 49.55517 80 VAL B CA 1
ATOM 1558 C C . VAL B 2 34 ? 19.30568 7.31153 12.77510 1.000 48.56141 80 VAL B C 1
ATOM 1559 O O . VAL B 2 34 ? 20.40294 7.37499 12.19372 1.000 47.14183 80 VAL B O 1
ATOM 1563 N N . VAL B 2 35 ? 18.36457 6.43548 12.41208 1.000 46.04204 81 VAL B N 1
ATOM 1564 C CA . VAL B 2 35 ? 18.63492 5.45683 11.36433 1.000 49.61927 81 VAL B CA 1
ATOM 1565 C C . VAL B 2 35 ? 18.84683 6.13536 10.01000 1.000 48.21840 81 VAL B C 1
ATOM 1566 O O . VAL B 2 35 ? 19.80619 5.81355 9.30134 1.000 47.19666 81 VAL B O 1
ATOM 1570 N N . LEU B 2 36 ? 17.96008 7.06651 9.61875 1.000 47.41752 82 LEU B N 1
ATOM 1571 C CA . LEU B 2 36 ? 18.22652 7.89264 8.43387 1.000 46.53966 82 LEU B CA 1
ATOM 1572 C C . LEU B 2 36 ? 19.64428 8.43148 8.39632 1.000 48.37075 82 LEU B C 1
ATOM 1573 O O . LEU B 2 36 ? 20.38858 8.19104 7.43651 1.000 46.28122 82 LEU B O 1
ATOM 1578 N N . THR B 2 37 ? 19.98936 9.24939 9.39817 1.000 48.10938 83 THR B N 1
ATOM 1579 C CA . THR B 2 37 ? 21.31318 9.85135 9.46530 1.000 45.06698 83 THR B CA 1
ATOM 1580 C C . THR B 2 37 ? 22.40199 8.82266 9.20138 1.000 47.42169 83 THR B C 1
ATOM 1581 O O . THR B 2 37 ? 23.26453 9.02414 8.33675 1.000 48.91579 83 THR B O 1
ATOM 1585 N N . PHE B 2 38 ? 22.36825 7.69626 9.91917 1.000 46.69334 84 PHE B N 1
ATOM 1586 C CA . PHE B 2 38 ? 23.43087 6.71767 9.73461 1.000 48.24953 84 PHE B CA 1
ATOM 1587 C C . PHE B 2 38 ? 23.36559 6.09776 8.34079 1.000 49.92666 84 PHE B C 1
ATOM 1588 O O . PHE B 2 38 ? 24.37315 6.04491 7.62859 1.000 50.68546 84 PHE B O 1
ATOM 1596 N N . LYS B 2 39 ? 22.17725 5.63420 7.93709 1.000 50.80544 85 LYS B N 1
ATOM 1597 C CA . LYS B 2 39 ? 21.95003 5.11347 6.58874 1.000 47.18255 85 LYS B CA 1
ATOM 1598 C C . LYS B 2 39 ? 22.49895 6.05446 5.52228 1.000 51.39367 85 LYS B C 1
ATOM 1599 O O . LYS B 2 39 ? 23.13444 5.61788 4.55658 1.000 53.54948 85 LYS B O 1
ATOM 1605 N N . LEU B 2 40 ? 22.27890 7.35657 5.68916 1.000 50.70747 86 LEU B N 1
ATOM 1606 C CA . LEU B 2 40 ? 22.67705 8.30757 4.66475 1.000 47.64937 86 LEU B CA 1
ATOM 1607 C C . LEU B 2 40 ? 24.17000 8.59410 4.66835 1.000 48.51306 86 LEU B C 1
ATOM 1608 O O . LEU B 2 40 ? 24.72945 8.84986 3.60199 1.000 49.74633 86 LEU B O 1
ATOM 1613 N N . VAL B 2 41 ? 24.83409 8.58962 5.82996 1.000 48.61215 87 VAL B N 1
ATOM 1614 C CA . VAL B 2 41 ? 26.25914 8.91442 5.79992 1.000 49.26348 87 VAL B CA 1
ATOM 1615 C C . VAL B 2 41 ? 27.06453 7.66820 5.49420 1.000 54.63341 87 VAL B C 1
ATOM 1616 O O . VAL B 2 41 ? 28.13744 7.75445 4.88412 1.000 57.73931 87 VAL B O 1
ATOM 1620 N N . HIS B 2 42 ? 26.55296 6.49507 5.88072 1.000 55.64541 88 HIS B N 1
ATOM 1621 C CA . HIS B 2 42 ? 27.29342 5.25311 5.69238 1.000 55.22798 88 HIS B CA 1
ATOM 1622 C C . HIS B 2 42 ? 27.50007 4.97121 4.21619 1.000 60.68327 88 HIS B C 1
ATOM 1623 O O . HIS B 2 42 ? 28.60589 4.62212 3.78531 1.000 65.23983 88 HIS B O 1
ATOM 1630 N N . HIS B 2 43 ? 26.44816 5.16895 3.41991 1.000 59.31822 89 HIS B N 1
ATOM 1631 C CA . HIS B 2 43 ? 26.43426 4.80280 2.01532 1.000 60.97099 89 HIS B CA 1
ATOM 1632 C C . HIS B 2 43 ? 26.73609 5.95525 1.07728 1.000 62.09676 89 HIS B C 1
ATOM 1633 O O . HIS B 2 43 ? 27.10514 5.71651 -0.07848 1.000 69.83979 89 HIS B O 1
ATOM 1640 N N . SER B 2 44 ? 26.64368 7.18368 1.55025 1.000 61.05587 90 SER B N 1
ATOM 1641 C CA . SER B 2 44 ? 26.74015 8.30854 0.64900 1.000 61.67850 90 SER B CA 1
ATOM 1642 C C . SER B 2 44 ? 28.17691 8.58332 0.21246 1.000 63.14200 90 SER B C 1
ATOM 1643 O O . SER B 2 44 ? 29.13590 8.33194 0.94358 1.000 67.47528 90 SER B O 1
ATOM 1646 N N . LYS B 2 45 ? 28.30956 9.13244 -0.99357 1.000 58.75379 91 LYS B N 1
ATOM 1647 C CA . LYS B 2 45 ? 29.58170 9.59188 -1.53890 1.000 59.12375 91 LYS B CA 1
ATOM 1648 C C . LYS B 2 45 ? 29.77389 11.09793 -1.43773 1.000 62.97782 91 LYS B C 1
ATOM 1649 O O . LYS B 2 45 ? 30.91914 11.55575 -1.41183 1.000 68.16049 91 LYS B O 1
ATOM 1655 N N . LYS B 2 46 ? 28.69371 11.88138 -1.40128 1.000 56.43674 92 LYS B N 1
ATOM 1656 C CA . LYS B 2 46 ? 28.76319 13.31664 -1.16954 1.000 53.00804 92 LYS B CA 1
ATOM 1657 C C . LYS B 2 46 ? 27.82197 13.64104 -0.02996 1.000 55.41663 92 LYS B C 1
ATOM 1658 O O . LYS B 2 46 ? 26.63581 13.30210 -0.10663 1.000 55.11609 92 LYS B O 1
ATOM 1664 N N . ILE B 2 47 ? 28.33746 14.31338 1.00618 1.000 54.53814 93 ILE B N 1
ATOM 1665 C CA . ILE B 2 47 ? 27.53283 14.89303 2.08120 1.000 49.95178 93 ILE B CA 1
ATOM 1666 C C . ILE B 2 47 ? 27.71214 16.40947 2.05293 1.000 50.07849 93 ILE B C 1
ATOM 1667 O O . ILE B 2 47 ? 28.82492 16.91071 1.87620 1.000 52.47855 93 ILE B O 1
ATOM 1672 N N . THR B 2 48 ? 26.61990 17.14225 2.21544 1.000 50.78888 94 THR B N 1
ATOM 1673 C CA . THR B 2 48 ? 26.65351 18.59220 2.35146 1.000 49.48380 94 THR B CA 1
ATOM 1674 C C . THR B 2 48 ? 25.98059 18.94881 3.66096 1.000 46.12328 94 THR B C 1
ATOM 1675 O O . THR B 2 48 ? 24.90483 18.43100 3.95943 1.000 45.46485 94 THR B O 1
ATOM 1679 N N . LEU B 2 49 ? 26.61008 19.82022 4.43827 1.000 46.78554 95 LEU B N 1
ATOM 1680 C CA . LEU B 2 49 ? 26.09744 20.20368 5.74143 1.000 46.70143 95 LEU B CA 1
ATOM 1681 C C . LEU B 2 49 ? 25.86700 21.70273 5.74301 1.000 50.23716 95 LEU B C 1
ATOM 1682 O O . LEU B 2 49 ? 26.77652 22.46530 5.41163 1.000 54.11504 95 LEU B O 1
ATOM 1687 N N . ILE B 2 50 ? 24.65613 22.12485 6.10608 1.000 52.26846 96 ILE B N 1
ATOM 1688 C CA . ILE B 2 50 ? 24.27679 23.54073 6.10551 1.000 57.55595 96 ILE B CA 1
ATOM 1689 C C . ILE B 2 50 ? 23.76940 23.91517 7.48509 1.000 54.75183 96 ILE B C 1
ATOM 1690 O O . ILE B 2 50 ? 22.73442 23.40605 7.93490 1.000 56.47419 96 ILE B O 1
ATOM 1695 N N . GLY B 2 51 ? 24.47481 24.81595 8.14569 1.000 54.76007 97 GLY B N 1
ATOM 1696 C CA . GLY B 2 51 ? 24.05647 25.20410 9.46851 1.000 60.80679 97 GLY B CA 1
ATOM 1697 C C . GLY B 2 51 ? 25.14653 25.99556 10.14374 1.000 60.29976 97 GLY B C 1
ATOM 1698 O O . GLY B 2 51 ? 26.14729 26.35374 9.52948 1.000 56.59098 97 GLY B O 1
ATOM 1699 N N . ASP B 2 52 ? 24.91041 26.26167 11.42379 1.000 63.29381 98 ASP B N 1
ATOM 1700 C CA . ASP B 2 52 ? 25.81671 27.07088 12.21243 1.000 62.55207 98 ASP B CA 1
ATOM 1701 C C . ASP B 2 52 ? 27.23779 26.58736 11.99322 1.000 59.46799 98 ASP B C 1
ATOM 1702 O O . ASP B 2 52 ? 27.49057 25.38466 11.96365 1.000 57.04413 98 ASP B O 1
ATOM 1707 N N . ALA B 2 53 ? 28.15282 27.54009 11.77714 1.000 67.80682 99 ALA B N 1
ATOM 1708 C CA . ALA B 2 53 ? 29.53643 27.21000 11.44047 1.000 61.69230 99 ALA B CA 1
ATOM 1709 C C . ALA B 2 53 ? 30.11776 26.19840 12.40599 1.000 62.67769 99 ALA B C 1
ATOM 1710 O O . ALA B 2 53 ? 30.89993 25.32825 12.01936 1.000 59.04918 99 ALA B O 1
ATOM 1712 N N . ASN B 2 54 ? 29.72792 26.28646 13.67065 1.000 75.98734 100 ASN B N 1
ATOM 1713 C CA . ASN B 2 54 ? 30.21389 25.33886 14.66005 1.000 75.02542 100 ASN B CA 1
ATOM 1714 C C . ASN B 2 54 ? 29.63532 23.94427 14.43416 1.000 72.42124 100 ASN B C 1
ATOM 1715 O O . ASN B 2 54 ? 30.37954 22.98270 14.21529 1.000 71.27959 100 ASN B O 1
ATOM 1720 N N . LYS B 2 55 ? 28.30024 23.82201 14.48084 1.000 68.63244 101 LYS B N 1
ATOM 1721 C CA . LYS B 2 55 ? 27.64824 22.51323 14.49368 1.000 58.72393 101 LYS B CA 1
ATOM 1722 C C . LYS B 2 55 ? 28.03206 21.67320 13.28903 1.000 55.82223 101 LYS B C 1
ATOM 1723 O O . LYS B 2 55 ? 28.21614 20.46282 13.41384 1.000 55.44060 101 LYS B O 1
ATOM 1729 N N . ILE B 2 56 ? 28.19056 22.29352 12.11736 1.000 55.14162 102 ILE B N 1
ATOM 1730 C CA . ILE B 2 56 ? 28.50753 21.50493 10.92949 1.000 51.99117 102 ILE B CA 1
ATOM 1731 C C . ILE B 2 56 ? 29.94677 21.01251 10.95455 1.000 53.46998 102 ILE B C 1
ATOM 1732 O O . ILE B 2 56 ? 30.24637 19.93059 10.43703 1.000 53.09799 102 ILE B O 1
ATOM 1737 N N . LEU B 2 57 ? 30.86503 21.77196 11.54309 1.000 54.64662 103 LEU B N 1
ATOM 1738 C CA . LEU B 2 57 ? 32.22116 21.25218 11.67109 1.000 52.06484 103 LEU B CA 1
ATOM 1739 C C . LEU B 2 57 ? 32.27655 20.05280 12.61715 1.000 53.79225 103 LEU B C 1
ATOM 1740 O O . LEU B 2 57 ? 33.03225 19.10817 12.37315 1.000 53.63363 103 LEU B O 1
ATOM 1745 N N . GLN B 2 58 ? 31.48526 20.06580 13.70098 1.000 53.09050 104 GLN B N 1
ATOM 1746 C CA . GLN B 2 58 ? 31.46461 18.92366 14.61434 1.000 52.43382 104 GLN B CA 1
ATOM 1747 C C . GLN B 2 58 ? 30.93427 17.67685 13.92768 1.000 53.76190 104 GLN B C 1
ATOM 1748 O O . GLN B 2 58 ? 31.42347 16.56766 14.17245 1.000 56.14517 104 GLN B O 1
ATOM 1754 N N . TYR B 2 59 ? 29.85867 17.83203 13.15126 1.000 51.42365 105 TYR B N 1
ATOM 1755 C CA . TYR B 2 59 ? 29.26510 16.70333 12.45527 1.000 48.04488 105 TYR B CA 1
ATOM 1756 C C . TYR B 2 59 ? 30.20481 16.17667 11.38749 1.000 52.10091 105 TYR B C 1
ATOM 1757 O O . TYR B 2 59 ? 30.38855 14.96206 11.26185 1.000 55.44135 105 TYR B O 1
ATOM 1766 N N . LYS B 2 60 ? 30.81761 17.07160 10.61089 1.000 51.73729 106 LYS B N 1
ATOM 1767 C CA . LYS B 2 60 ? 31.76828 16.60586 9.61782 1.000 48.98275 106 LYS B CA 1
ATOM 1768 C C . LYS B 2 60 ? 32.85369 15.77381 10.26538 1.000 53.49080 106 LYS B C 1
ATOM 1769 O O . LYS B 2 60 ? 33.33717 14.81832 9.65859 1.000 60.30836 106 LYS B O 1
ATOM 1775 N N . ASN B 2 61 ? 33.23089 16.07954 11.50147 1.000 57.71045 107 ASN B N 1
ATOM 1776 C CA . ASN B 2 61 ? 34.32028 15.30471 12.07600 1.000 60.57748 107 ASN B CA 1
ATOM 1777 C C . ASN B 2 61 ? 33.83898 13.99507 12.65923 1.000 60.98474 107 ASN B C 1
ATOM 1778 O O . ASN B 2 61 ? 34.49181 12.96097 12.47333 1.000 62.86118 107 ASN B O 1
ATOM 1783 N N . TYR B 2 62 ? 32.70853 14.01288 13.36184 1.000 57.21412 108 TYR B N 1
ATOM 1784 C CA . TYR B 2 62 ? 32.13332 12.75739 13.81005 1.000 53.45279 108 TYR B CA 1
ATOM 1785 C C . TYR B 2 62 ? 31.90348 11.84516 12.61864 1.000 55.47753 108 TYR B C 1
ATOM 1786 O O . TYR B 2 62 ? 32.29305 10.67035 12.63130 1.000 60.26610 108 TYR B O 1
ATOM 1795 N N . PHE B 2 63 ? 31.31638 12.38842 11.55318 1.000 54.77574 109 PHE B N 1
ATOM 1796 C CA . PHE B 2 63 ? 30.99147 11.56113 10.39987 1.000 55.35498 109 PHE B CA 1
ATOM 1797 C C . PHE B 2 63 ? 32.24233 10.97036 9.75973 1.000 59.48998 109 PHE B C 1
ATOM 1798 O O . PHE B 2 63 ? 32.18378 9.88164 9.18769 1.000 66.36679 109 PHE B O 1
ATOM 1806 N N . GLN B 2 64 ? 33.38480 11.63779 9.87381 1.000 57.79784 110 GLN B N 1
ATOM 1807 C CA . GLN B 2 64 ? 34.57288 11.16666 9.17939 1.000 63.23075 110 GLN B CA 1
ATOM 1808 C C . GLN B 2 64 ? 35.29164 10.02941 9.90392 1.000 76.94395 110 GLN B C 1
ATOM 1809 O O . GLN B 2 64 ? 36.15383 9.38570 9.29626 1.000 81.40718 110 GLN B O 1
ATOM 1815 N N . ALA B 2 65 ? 34.98922 9.79732 11.18889 1.000 79.29776 111 ALA B N 1
ATOM 1816 C CA . ALA B 2 65 ? 35.23002 8.50996 11.85566 1.000 80.30583 111 ALA B CA 1
ATOM 1817 C C . ALA B 2 65 ? 36.70969 8.17361 11.97487 1.000 88.67411 111 ALA B C 1
ATOM 1818 O O . ALA B 2 65 ? 37.09055 7.00623 11.89408 1.000 90.90766 111 ALA B O 1
ATOM 1820 N N . ASN B 2 66 ? 37.54667 9.19078 12.19978 1.000 93.05343 112 ASN B N 1
ATOM 1821 C CA . ASN B 2 66 ? 39.00913 9.03186 12.14993 1.000 97.58951 112 ASN B CA 1
ATOM 1822 C C . ASN B 2 66 ? 39.46371 8.50477 10.79353 1.000 100.03616 112 ASN B C 1
ATOM 1823 O O . ASN B 2 66 ? 40.39577 7.70361 10.69879 1.000 102.64360 112 ASN B O 1
ATOM 1828 N N . GLY B 2 67 ? 38.79923 8.94188 9.73356 1.000 92.38994 113 GLY B N 1
ATOM 1829 C CA . GLY B 2 67 ? 39.19488 8.49929 8.41885 1.000 91.02344 113 GLY B CA 1
ATOM 1830 C C . GLY B 2 67 ? 38.60807 7.18375 7.96367 1.000 90.88065 113 GLY B C 1
ATOM 1831 O O . GLY B 2 67 ? 39.01449 6.68376 6.91081 1.000 96.25889 113 GLY B O 1
ATOM 1832 N N . ALA B 2 68 ? 37.66966 6.59606 8.70890 1.000 88.82714 114 ALA B N 1
ATOM 1833 C CA . ALA B 2 68 ? 36.93374 5.47122 8.14364 1.000 88.67227 114 ALA B CA 1
ATOM 1834 C C . ALA B 2 68 ? 35.99154 5.90827 7.03394 1.000 86.76043 114 ALA B C 1
ATOM 1835 O O . ALA B 2 68 ? 35.46430 5.04812 6.32455 1.000 90.95593 114 ALA B O 1
ATOM 1837 N N . ARG B 2 69 ? 35.76498 7.21219 6.88010 1.000 80.80636 115 ARG B N 1
ATOM 1838 C CA . ARG B 2 69 ? 34.99483 7.80988 5.79725 1.000 76.93969 115 ARG B CA 1
ATOM 1839 C C . ARG B 2 69 ? 35.77565 8.95281 5.15867 1.000 81.22495 115 ARG B C 1
ATOM 1840 O O . ARG B 2 69 ? 35.21569 9.98010 4.75950 1.000 77.87286 115 ARG B O 1
ATOM 1848 N N . SER B 2 70 ? 37.09422 8.79089 5.04942 1.000 85.20541 116 SER B N 1
ATOM 1849 C CA . SER B 2 70 ? 37.91746 9.79453 4.39345 1.000 79.24237 116 SER B CA 1
ATOM 1850 C C . SER B 2 70 ? 37.66992 9.85494 2.90020 1.000 80.39573 116 SER B C 1
ATOM 1851 O O . SER B 2 70 ? 38.21851 10.73966 2.23580 1.000 87.11477 116 SER B O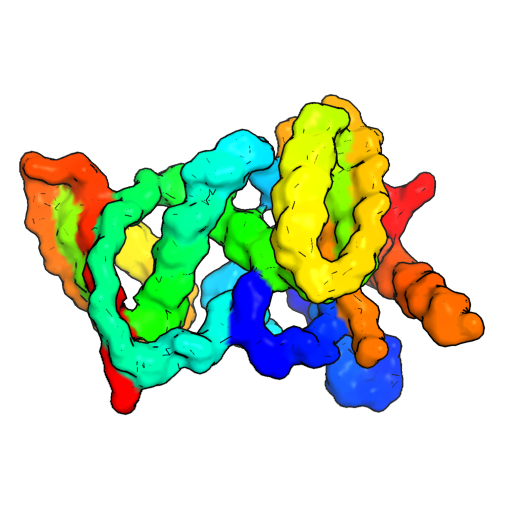 1
ATOM 1854 N N . ASP B 2 71 ? 36.85591 8.94285 2.37102 1.000 83.85450 117 ASP B N 1
ATOM 1855 C CA . ASP B 2 71 ? 36.43433 8.92621 0.97585 1.000 85.52884 117 ASP B CA 1
ATOM 1856 C C . ASP B 2 71 ? 35.14731 9.70564 0.70766 1.000 82.41553 117 ASP B C 1
ATOM 1857 O O . ASP B 2 71 ? 34.79915 9.90541 -0.46165 1.000 79.72688 117 ASP B O 1
ATOM 1862 N N . ILE B 2 72 ? 34.42142 10.12529 1.74634 1.000 78.38556 118 ILE B N 1
ATOM 1863 C CA . ILE B 2 72 ? 33.26464 10.98381 1.54498 1.000 69.20550 118 ILE B CA 1
ATOM 1864 C C . ILE B 2 72 ? 33.75869 12.36413 1.15156 1.000 73.13252 118 ILE B C 1
ATOM 1865 O O . ILE B 2 72 ? 34.78310 12.84023 1.66363 1.000 78.11961 118 ILE B O 1
ATOM 1870 N N . ASP B 2 73 ? 33.05272 13.00277 0.21162 1.000 68.50953 119 ASP B N 1
ATOM 1871 C CA . ASP B 2 73 ? 33.30841 14.38856 -0.16777 1.000 66.78024 119 ASP B CA 1
ATOM 1872 C C . ASP B 2 73 ? 32.37181 15.28628 0.62199 1.000 64.05854 119 ASP B C 1
ATOM 1873 O O . ASP B 2 73 ? 31.17251 15.32822 0.33858 1.000 63.57701 119 ASP B O 1
ATOM 1878 N N . PHE B 2 74 ? 32.91928 16.00386 1.60477 1.000 57.91141 120 PHE B N 1
ATOM 1879 C CA . PHE B 2 74 ? 32.13400 16.88476 2.45528 1.000 53.71706 120 PHE B CA 1
ATOM 1880 C C . PHE B 2 74 ? 32.14217 18.30626 1.93039 1.000 57.02778 120 PHE B C 1
ATOM 1881 O O . PHE B 2 74 ? 33.15649 18.80168 1.44082 1.000 67.39954 120 PHE B O 1
ATOM 1889 N N . TYR B 2 75 ? 31.00827 18.97286 2.05970 1.000 55.83547 121 TYR B N 1
ATOM 1890 C CA . TYR B 2 75 ? 30.87736 20.35455 1.62422 1.000 53.75864 121 TYR B CA 1
ATOM 1891 C C . TYR B 2 75 ? 30.12093 21.11108 2.70588 1.000 54.12239 121 TYR B C 1
ATOM 1892 O O . TYR B 2 75 ? 28.93384 20.85264 2.91562 1.000 54.03378 121 TYR B O 1
ATOM 1901 N N . LEU B 2 76 ? 30.80453 22.02714 3.39643 1.000 57.44977 122 LEU B N 1
ATOM 1902 C CA . LEU B 2 76 ? 30.23158 22.79872 4.49048 1.000 52.06263 122 LEU B CA 1
ATOM 1903 C C . LEU B 2 76 ? 29.75755 24.15788 4.00637 1.000 57.00275 122 LEU B C 1
ATOM 1904 O O . LEU B 2 76 ? 30.37685 24.76871 3.13726 1.000 63.97507 122 LEU B O 1
ATOM 1909 N N . GLN B 2 77 ? 28.64379 24.61822 4.56364 1.000 69.55793 123 GLN B N 1
ATOM 1910 C CA . GLN B 2 77 ? 28.08971 25.93912 4.26664 1.000 72.89353 123 GLN B CA 1
ATOM 1911 C C . GLN B 2 77 ? 27.66288 26.58994 5.56343 1.000 73.42379 123 GLN B C 1
ATOM 1912 O O . GLN B 2 77 ? 26.55924 26.32073 6.06771 1.000 72.97151 123 GLN B O 1
ATOM 1918 N N . PRO B 2 78 ? 28.51528 27.43482 6.13956 1.000 64.41211 124 PRO B N 1
ATOM 1919 C CA . PRO B 2 78 ? 28.17250 28.13207 7.36963 1.000 62.46628 124 PRO B CA 1
ATOM 1920 C C . PRO B 2 78 ? 26.95863 29.01086 7.16752 1.000 66.09254 124 PRO B C 1
ATOM 1921 O O . PRO B 2 78 ? 26.82733 29.67706 6.14088 1.000 71.00046 124 PRO B O 1
ATOM 1925 N N . THR B 2 79 ? 26.07876 29.03304 8.16131 1.000 62.61586 125 THR B N 1
ATOM 1926 C CA . THR B 2 79 ? 25.01216 30.02233 8.18844 1.000 68.29475 125 THR B CA 1
ATOM 1927 C C . THR B 2 79 ? 25.01230 30.77534 9.51306 1.000 74.17101 125 THR B C 1
ATOM 1928 O O . THR B 2 79 ? 25.84013 30.54609 10.40660 1.000 72.99668 125 THR B O 1
ATOM 1932 N N . LEU B 2 80 ? 24.06038 31.69584 9.61301 1.000 79.09254 126 LEU B N 1
ATOM 1933 C CA . LEU B 2 80 ? 23.80658 32.40193 10.84978 1.000 84.39886 126 LEU B CA 1
ATOM 1934 C C . LEU B 2 80 ? 22.37967 32.13251 11.30555 1.000 91.11122 126 LEU B C 1
ATOM 1935 O O . LEU B 2 80 ? 22.13887 31.16345 12.02924 1.000 98.10541 126 LEU B O 1
ATOM 1940 N N . ASN B 2 81 ? 21.42857 32.94174 10.85360 1.000 95.86530 127 ASN B N 1
ATOM 1941 C CA . ASN B 2 81 ? 20.06474 32.90918 11.37086 1.000 98.58802 127 ASN B CA 1
ATOM 1942 C C . ASN B 2 81 ? 19.39224 31.60397 10.98825 1.000 101.85887 127 ASN B C 1
ATOM 1943 O O . ASN B 2 81 ? 18.45802 31.58797 10.18427 1.000 108.76730 127 ASN B O 1
ATOM 1948 N N . GLN B 2 82 ? 19.85738 30.50392 11.55968 1.000 98.22047 128 GLN B N 1
ATOM 1949 C CA . GLN B 2 82 ? 19.33991 29.19392 11.21053 1.000 85.51074 128 GLN B CA 1
ATOM 1950 C C . GLN B 2 82 ? 19.64252 28.28828 12.38375 1.000 89.00442 128 GLN B C 1
ATOM 1951 O O . GLN B 2 82 ? 20.79320 28.20449 12.82623 1.000 96.45156 128 GLN B O 1
ATOM 1957 N N . LYS B 2 83 ? 18.62021 27.64679 12.91314 1.000 89.01957 129 LYS B N 1
ATOM 1958 C CA . LYS B 2 83 ? 18.80108 26.79751 14.07424 1.000 90.05660 129 LYS B CA 1
ATOM 1959 C C . LYS B 2 83 ? 18.64858 25.37985 13.56599 1.000 81.69788 129 LYS B C 1
ATOM 1960 O O . LYS B 2 83 ? 17.64902 25.05919 12.92009 1.000 78.45505 129 LYS B O 1
ATOM 1966 N N . GLY B 2 84 ? 19.65656 24.56015 13.79294 1.000 75.20301 130 GLY B N 1
ATOM 1967 C CA . GLY B 2 84 ? 19.69096 23.24026 13.20510 1.000 67.86805 130 GLY B CA 1
ATOM 1968 C C . GLY B 2 84 ? 20.78236 23.12217 12.15939 1.000 64.79158 130 GLY B C 1
ATOM 1969 O O . GLY B 2 84 ? 21.48076 24.08539 11.82287 1.000 62.15834 130 GLY B O 1
ATOM 1970 N N . VAL B 2 85 ? 20.93617 21.87967 11.68058 1.000 61.62978 131 VAL B N 1
ATOM 1971 C CA . VAL B 2 85 ? 21.86316 21.53092 10.60690 1.000 51.59867 131 VAL B CA 1
ATOM 1972 C C . VAL B 2 85 ? 21.11127 20.70245 9.57981 1.000 47.62423 131 VAL B C 1
ATOM 1973 O O . VAL B 2 85 ? 2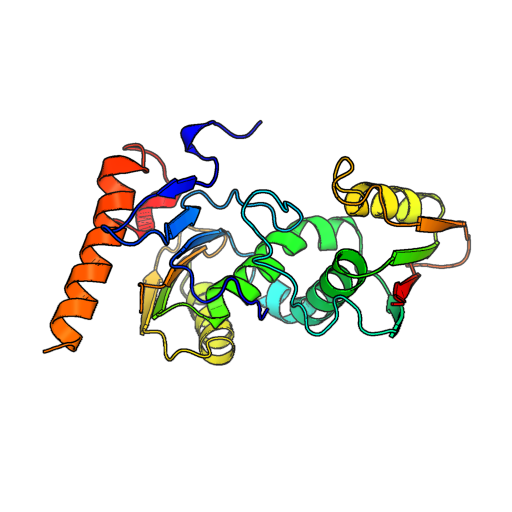0.42998 19.73835 9.94037 1.000 51.05743 131 VAL B O 1
ATOM 1977 N N . VAL B 2 86 ? 21.21740 21.08229 8.30937 1.000 49.72213 132 VAL B N 1
ATOM 1978 C CA . VAL B 2 86 ? 20.60741 20.34299 7.19928 1.000 50.97886 132 VAL B CA 1
ATOM 1979 C C . VAL B 2 86 ? 21.67459 19.53376 6.46835 1.000 47.14888 132 VAL B C 1
ATOM 1980 O O . VAL B 2 86 ? 22.69378 20.08375 6.03057 1.000 45.27346 132 VAL B O 1
ATOM 1984 N N . MET B 2 87 ? 21.44763 18.22930 6.34525 1.000 39.26270 133 MET B N 1
ATOM 1985 C CA . MET B 2 87 ? 22.32611 17.35674 5.58832 1.000 43.15082 133 MET B CA 1
ATOM 1986 C C . MET B 2 87 ? 21.69333 17.02712 4.24864 1.000 48.85929 133 MET B C 1
ATOM 1987 O O . MET B 2 87 ? 20.48548 16.78221 4.17050 1.000 49.37416 133 MET B O 1
ATOM 1992 N N . ILE B 2 88 ? 22.50691 17.05504 3.19221 1.000 46.94474 134 ILE B N 1
ATOM 1993 C CA . ILE B 2 88 ? 22.10241 16.58159 1.87923 1.000 44.49277 134 ILE B CA 1
ATOM 1994 C C . ILE B 2 88 ? 23.09932 15.51652 1.47371 1.000 48.24533 134 ILE B C 1
ATOM 1995 O O . ILE B 2 88 ? 24.28271 15.81618 1.28032 1.000 51.40234 134 ILE B O 1
ATOM 2000 N N . ALA B 2 89 ? 22.63037 14.28491 1.32560 1.000 51.82032 135 ALA B N 1
ATOM 2001 C CA . ALA B 2 89 ? 23.47964 13.16381 0.95115 1.000 50.78271 135 ALA B CA 1
ATOM 2002 C C . ALA B 2 89 ? 23.13997 12.73595 -0.47028 1.000 50.44689 135 ALA B C 1
ATOM 2003 O O . ALA B 2 89 ? 21.95805 12.65342 -0.82011 1.000 51.30496 135 ALA B O 1
ATOM 2005 N N . SER B 2 90 ? 24.16245 12.48599 -1.29971 1.000 50.62828 136 SER B N 1
ATOM 2006 C CA . SER B 2 90 ? 23.91284 11.92493 -2.62168 1.000 56.42366 136 SER B CA 1
ATOM 2007 C C . SER B 2 90 ? 24.88734 10.79083 -2.91126 1.000 59.78439 136 SER B C 1
ATOM 2008 O O . SER B 2 90 ? 26.01682 10.77565 -2.42105 1.000 61.55511 136 SER B O 1
ATOM 2011 N N . ASN B 2 91 ? 24.42136 9.83817 -3.71511 1.000 61.42314 137 ASN B N 1
ATOM 2012 C CA . ASN B 2 91 ? 25.17863 8.66402 -4.11716 1.000 68.30374 137 ASN B CA 1
ATOM 2013 C C . ASN B 2 91 ? 25.00861 8.45998 -5.62086 1.000 80.74294 137 ASN B C 1
ATOM 2014 O O . ASN B 2 91 ? 24.11442 9.04205 -6.24084 1.000 79.24102 137 ASN B O 1
ATOM 2019 N N . TYR B 2 92 ? 25.87190 7.62274 -6.20646 1.000 87.13923 138 TYR B N 1
ATOM 2020 C CA . TYR B 2 92 ? 25.87173 7.38529 -7.64968 1.000 88.18802 138 TYR B CA 1
ATOM 2021 C C . TYR B 2 92 ? 26.79794 6.22112 -7.97921 1.000 98.80904 138 TYR B C 1
ATOM 2022 O O . TYR B 2 92 ? 27.79100 5.98046 -7.28629 1.000 98.37310 138 TYR B O 1
ATOM 2031 N N . ASN B 2 93 ? 26.48118 5.52096 -9.05705 1.000 109.33209 139 ASN B N 1
ATOM 2032 C CA . ASN B 2 93 ? 27.25739 4.35120 -9.41009 1.000 114.11047 139 ASN B CA 1
ATOM 2033 C C . ASN B 2 93 ? 28.31008 4.64634 -10.47773 1.000 118.33413 139 ASN B C 1
ATOM 2034 O O . ASN B 2 93 ? 29.49933 4.38780 -10.27667 1.000 121.24334 139 ASN B O 1
#

Solvent-accessible surface area: 13057 Å² total; per-residue (Å²): 228,74,66,115,57,63,98,15,61,73,12,80,47,55,155,61,187,46,79,0,0,4,0,3,12,30,29,1,70,2,13,47,94,91,38,27,57,1,4,0,16,40,76,31,103,53,122,99,27,127,107,67,16,94,14,25,85,37,106,52,0,67,78,8,0,36,18,0,0,0,0,68,0,0,0,4,11,0,28,20,0,6,0,7,0,17,99,98,12,0,70,11,0,66,100,21,0,92,85,31,20,139,109,134,7,119,39,63,68,46,90,51,118,135,39,118,126,1,15,0,1,0,2,24,12,29,251,139,134,85,136,99,58,96,122,44,25,166,59,12,28,70,74,0,38,116,90,12,13,127,122,136,22,146,19,0,52,7,10,95,164,9,106,24,176,41,29,107,14,1,0,0,0,1,0,111,5,17,48,37,112,62,8,96,136,19,13,172,58,0,11,46,0,0,68,7,0,24,19,7,68,60,0,25,0,41,0,52,45,97,72,1,92,70,2,55,90,54,2,40,20,165,40,42,3,87,125,12,65,25,104,55,82,91,32,153,154,54,181,30,7,44,0,42,0,26,3,102,145

Nearest PDB structures (foldseek):
  6x6s-assembly1_AA  TM=9.586E-01  e=1.798E-26  Helicobacter pylori
  6x6s-assembly1_BE  TM=9.062E-01  e=6.268E-16  Helicobacter pylori
  6x6s-assembly1_AB  TM=8.676E-01  e=1.678E-12  Helicobacter pylori
  6x6s-assembly1_BD  TM=8.310E-01  e=6.757E-12  Helicobacter pylori
  6x6s-assembly1_At  TM=5.502E-01  e=6.197E-06  Helicobacter pylori

Foldseek 3Di:
DADPLQDWDWACPDPDPDTDIDNLNLPDAQPDCVVHNLFDDCVPVPDDDDDDDDDDDDVVCVVCVRVVRVCLRQLQEFQEKEKEEAPVALVVVVVVSVVSHPHNHDYHYHHDHVDPHMDMDGHHFPDVVVVVVVVRVVVVLVCCVPPRDDPPPPSNVVSPD/DDDPCVVDDDDDDDDDDDVVVCVVCVVVVCVVCVQLVAFQEKEKEEAPPVRVVVVVVSCVVPPVVRRHYHYHHDDPDDDMDMDTHHDD

Sequence (249 aa):
QIPDHKKPQYASVDDTKTQALFDIYDTLNVNDKSFGDWFGNSALKDKTYLYAMDLLDYNNYLSIENPIIKTRAMGTYADLIIITGSLEQVNGYYNILKALNKRNAKFVLKINENMPYAQATFLRVPKDENKLFEQQKRAYFNYANDVICRPNDEVCSPLRDHMDKLKDTPFMVQVKLPNYKDYLLDNKQVVLTFKLVHHSKKITLIGDANKILQYKNYFQANGARSDIDFYLQPTLNQKGVVMIASNYN

Secondary structure (DSSP, 8-state):
---GGGS-EEE--SSSS--EEEETTS---TT--TT-S-SS-SSSSS--EEEEEEPPPHHHHHHHHHHHHHHHHHHHH-SEEEEEE-HHHHHHHHHHHHHH-SS--EEEEEE-TT-SS-EEEEEE----HHHHHHHHHHHHHHIIIIII--TT-GGGGGG--/---TTTTS-EEEEEE---HHHHHHHHHHHHHHHHHHHH-SEEEEEEEHHHHHHHHHHHHGGGTTTTSEEEEEEESS--SEEEEEEE--

Radius of gyration: 19.19 Å; Cα contacts (8 Å, |Δi|>4): 446; chains: 2; bounding box: 34×66×50 Å